Protein AF-A0A8H4BCK3-F1 (afdb_monomer_lite)

Organism: Mucor circinelloides f. lusitanicus (NCBI:txid29924)

pLDDT: mean 75.85, std 15.81, range [34.16, 94.69]

Sequence (315 aa):
MEFAVPSIFSWIPQDVDLSTLYSNEFGGIPLYAEKLVETYNMVCDLSNAYPGTEFLGALKLELSMYVNGQESETFMRDCQACVAQYKDSIDVFWQIVLAEPDRSKQISLIQDHVKSIKVSSDTVTTVNSEKTTEILIRTLRLFGLGQVLELLSDGKMTRIDESEGGIISLDQIQYVNDDGKYFIWMSILHYYVTHALPEDVCAIWMRSLVKDGSPSHAKPLFTIDWGNTLKRHPVDGPTLRGATNILLSMLRYFGNAAIGNVNKKPLLIGVLSTLFSFTSCTKCYDLIGTSLLIQQLHATSLAQDVEDIRLDLKK

Secondary structure (DSSP, 8-state):
-TTTHHHHTTTS-TT--GGGGG-GGGTTPPTTHHHHHHHHHHHHHHHHH-TT-HHHHHHHHHHHHHHH-TT-HHHHHHHHHHHHH-TT-HHHHHHHHHH---HHHHHHHHHHHHHHHHHT-SS--HHHHHHHHHHHHHHHHHH-HHHHHHHHTTTS-SS---STT----GGG-TTS-HHHHHHHHHHHHHHHHHSS--HHHHHHHHS---SSSPPPS--------HHHHHHHS---HHHHHHHHHHHHHHHHHHHHHHTT-GGGHHHHHHHHHHHHHHHHH-GGGTTHHHHHHHHHHTTSTTHHHHHHHHHHTT-

Structure (mmCIF, N/CA/C/O backbone):
data_AF-A0A8H4BCK3-F1
#
_entry.id   AF-A0A8H4BCK3-F1
#
loop_
_atom_site.group_PDB
_atom_site.id
_atom_site.type_symbol
_atom_site.label_atom_id
_atom_site.label_alt_id
_atom_site.label_comp_id
_atom_site.label_asym_id
_atom_site.label_entity_id
_atom_site.label_seq_id
_atom_site.pdbx_PDB_ins_code
_atom_site.Cartn_x
_atom_site.Cartn_y
_atom_site.Cartn_z
_atom_site.occupancy
_atom_site.B_iso_or_equiv
_atom_site.auth_seq_id
_atom_site.auth_comp_id
_atom_site.auth_asym_id
_atom_site.auth_atom_id
_atom_site.pdbx_PDB_model_num
ATOM 1 N N . MET A 1 1 ? -13.707 -20.338 14.114 1.00 46.78 1 MET A N 1
ATOM 2 C CA . MET A 1 1 ? -13.788 -18.900 13.776 1.00 46.78 1 MET A CA 1
ATOM 3 C C . MET A 1 1 ? -14.617 -18.643 12.512 1.00 46.78 1 MET A C 1
ATOM 5 O O . MET A 1 1 ? -15.319 -17.645 12.493 1.00 46.78 1 MET A O 1
ATOM 9 N N . GLU A 1 2 ? -14.644 -19.565 11.531 1.00 36.97 2 GLU A N 1
ATOM 10 C CA . GLU A 1 2 ? -15.529 -19.499 10.338 1.00 36.97 2 GLU A CA 1
ATOM 11 C C . GLU A 1 2 ? -17.031 -19.330 10.651 1.00 36.97 2 GLU A C 1
ATOM 13 O O . GLU A 1 2 ? -17.765 -18.792 9.833 1.00 36.97 2 GLU A O 1
ATOM 18 N N . PHE A 1 3 ? -17.484 -19.708 11.851 1.00 39.78 3 PHE A N 1
ATOM 19 C CA . PHE A 1 3 ? -18.881 -19.562 12.282 1.00 39.78 3 PHE A CA 1
ATOM 20 C C . PHE A 1 3 ? -19.200 -18.265 13.051 1.00 39.78 3 PHE A C 1
ATOM 22 O O . PHE A 1 3 ? -20.370 -18.010 13.314 1.00 39.78 3 PHE A O 1
ATOM 29 N N . ALA A 1 4 ? -18.203 -17.453 13.436 1.00 48.06 4 ALA A N 1
ATOM 30 C CA . ALA A 1 4 ? -18.427 -16.280 14.297 1.00 48.06 4 ALA A CA 1
ATOM 31 C C . ALA A 1 4 ? -18.642 -14.980 13.503 1.00 48.06 4 ALA A C 1
ATOM 33 O O . ALA A 1 4 ? -19.474 -14.163 13.867 1.00 48.06 4 ALA A O 1
ATOM 34 N N . VAL A 1 5 ? -17.937 -14.788 12.386 1.00 49.72 5 VAL A N 1
ATOM 35 C CA . VAL A 1 5 ? -18.050 -13.550 11.589 1.00 49.72 5 VAL A CA 1
ATOM 36 C C . VAL A 1 5 ? -19.435 -13.388 10.936 1.00 49.72 5 VAL A C 1
ATOM 38 O O . VAL A 1 5 ? -19.999 -12.299 11.035 1.00 49.72 5 VAL A O 1
ATOM 41 N N . PRO A 1 6 ? -20.054 -14.440 10.355 1.00 51.66 6 PRO A N 1
ATOM 42 C CA . PRO A 1 6 ? -21.408 -14.324 9.812 1.00 51.66 6 PRO A CA 1
ATOM 43 C C . PRO A 1 6 ? -22.476 -14.066 10.884 1.00 51.66 6 PRO A C 1
ATOM 45 O O . PRO A 1 6 ? -23.520 -13.504 10.569 1.00 51.66 6 PRO A O 1
ATOM 48 N N . SER A 1 7 ? -22.245 -14.469 12.142 1.00 59.53 7 SER A N 1
ATOM 49 C CA . SER A 1 7 ? -23.223 -14.266 13.217 1.00 59.53 7 SER A CA 1
ATOM 50 C C . SER A 1 7 ? -23.195 -12.843 13.779 1.00 59.53 7 SER A C 1
ATOM 52 O O . SER A 1 7 ? -24.266 -12.294 14.034 1.00 59.53 7 SER A O 1
ATOM 54 N N . ILE A 1 8 ? -22.008 -12.226 13.885 1.00 63.38 8 ILE A N 1
ATOM 55 C CA . ILE A 1 8 ? -21.799 -10.857 14.401 1.00 63.38 8 ILE A CA 1
ATOM 56 C C . ILE A 1 8 ? -22.615 -9.821 13.612 1.00 63.38 8 ILE A C 1
ATOM 58 O O . ILE A 1 8 ? -23.203 -8.923 14.207 1.00 63.38 8 ILE A O 1
ATOM 62 N N . PHE A 1 9 ? -22.717 -9.981 12.290 1.00 66.31 9 PHE A N 1
ATOM 63 C CA . PHE A 1 9 ? -23.435 -9.048 11.409 1.00 66.31 9 PHE A CA 1
ATOM 64 C C . PHE A 1 9 ? -24.708 -9.624 10.794 1.00 66.31 9 PHE A C 1
ATOM 66 O O . PHE A 1 9 ? -25.254 -9.053 9.858 1.00 66.31 9 PHE A O 1
ATOM 73 N N . SER A 1 10 ? -25.220 -10.737 11.325 1.00 66.94 10 SER A N 1
ATOM 74 C CA . SER A 1 10 ? -26.443 -11.377 10.813 1.00 66.94 10 SER A CA 1
ATOM 75 C C . SER A 1 10 ? -27.687 -10.475 10.854 1.00 66.94 10 SER A C 1
ATOM 77 O O . SER A 1 10 ? -28.676 -10.757 10.182 1.00 66.94 10 SER A O 1
ATOM 79 N N . TRP A 1 11 ? -27.637 -9.394 11.637 1.00 69.50 11 TRP A N 1
ATOM 80 C CA . TRP A 1 11 ? -28.689 -8.388 11.743 1.00 69.50 11 TRP A CA 1
ATOM 81 C C . TRP A 1 11 ? -28.614 -7.296 10.665 1.00 69.50 11 TRP A C 1
ATOM 83 O O . TRP A 1 11 ? -29.586 -6.559 10.516 1.00 69.50 11 TRP A O 1
ATOM 93 N N . ILE A 1 12 ? -27.505 -7.187 9.923 1.00 63.44 12 ILE A N 1
ATOM 94 C CA . ILE A 1 12 ? -27.353 -6.251 8.803 1.00 63.44 12 ILE A CA 1
ATOM 95 C C . ILE A 1 12 ? -27.879 -6.946 7.539 1.00 63.44 12 ILE A C 1
ATOM 97 O O . ILE A 1 12 ? -27.310 -7.962 7.126 1.00 63.44 12 ILE A O 1
ATOM 101 N N . PRO A 1 13 ? -28.967 -6.452 6.917 1.00 62.12 13 PRO A N 1
ATOM 102 C CA . PRO A 1 13 ? -29.451 -6.994 5.653 1.00 62.12 13 PRO A CA 1
ATOM 103 C C . PRO A 1 13 ? -28.365 -6.925 4.569 1.00 62.12 13 PRO A C 1
ATOM 105 O O . PRO A 1 13 ? -27.589 -5.975 4.519 1.00 62.12 13 PRO A O 1
ATOM 108 N N . GLN A 1 14 ? -28.304 -7.926 3.688 1.00 60.41 14 GLN A N 1
ATOM 109 C CA . GLN A 1 14 ? -27.244 -8.030 2.668 1.00 60.41 14 GLN A CA 1
ATOM 110 C C . GLN A 1 14 ? -27.255 -6.886 1.639 1.00 60.41 14 GLN A C 1
ATOM 112 O O . GLN A 1 14 ? -26.270 -6.679 0.936 1.00 60.41 14 GLN A O 1
ATOM 117 N N . ASP A 1 15 ? -28.372 -6.176 1.531 1.00 54.88 15 ASP A N 1
ATOM 118 C CA . ASP A 1 15 ? -28.623 -5.041 0.647 1.00 54.88 15 ASP A CA 1
ATOM 119 C C . ASP A 1 15 ? -28.329 -3.678 1.295 1.00 54.88 15 ASP A C 1
ATOM 121 O O . ASP A 1 15 ? -28.405 -2.650 0.621 1.00 54.88 15 ASP A O 1
ATOM 125 N N . VAL A 1 16 ? -27.965 -3.652 2.582 1.00 55.59 16 VAL A N 1
ATOM 126 C CA . VAL A 1 16 ? -27.583 -2.429 3.293 1.00 55.59 16 VAL A CA 1
ATOM 127 C C . VAL A 1 16 ? -26.099 -2.152 3.074 1.00 55.59 16 VAL A C 1
ATOM 129 O O . VAL A 1 16 ? -25.233 -2.921 3.489 1.00 55.59 16 VAL A O 1
ATOM 132 N N . ASP A 1 17 ? -25.797 -1.014 2.451 1.00 54.72 17 ASP A N 1
ATOM 133 C CA . ASP A 1 17 ? -24.441 -0.472 2.450 1.00 54.72 17 ASP A CA 1
ATOM 134 C C . ASP A 1 17 ? -24.094 -0.033 3.881 1.00 54.72 17 ASP A C 1
ATOM 136 O O . ASP A 1 17 ? -24.815 0.765 4.477 1.00 54.72 17 ASP A O 1
ATOM 140 N N . LEU A 1 18 ? -23.002 -0.546 4.451 1.00 54.78 18 LEU A N 1
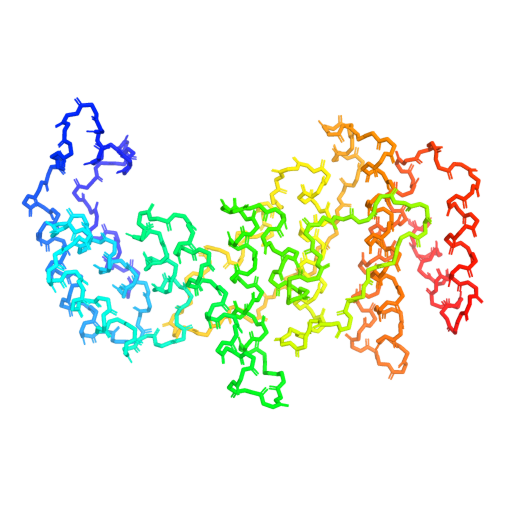ATOM 141 C CA . LEU A 1 18 ? -22.537 -0.187 5.796 1.00 54.78 18 LEU A CA 1
ATOM 142 C C . LEU A 1 18 ? -22.322 1.325 5.951 1.00 54.78 18 LEU A C 1
ATOM 144 O O . LEU A 1 18 ? -22.482 1.849 7.050 1.00 54.78 18 LEU A O 1
ATOM 148 N N . SER A 1 19 ? -22.051 2.043 4.854 1.00 49.16 19 SER A N 1
ATOM 149 C CA . SER A 1 19 ? -21.989 3.508 4.850 1.00 49.16 19 SER A CA 1
ATOM 150 C C . SER A 1 19 ? -23.324 4.163 5.247 1.00 49.16 19 SER A C 1
ATOM 152 O O . SER A 1 19 ? -23.336 5.251 5.817 1.00 49.16 19 SER A O 1
ATOM 154 N N . THR A 1 20 ? -24.456 3.481 5.037 1.00 50.22 20 THR A N 1
ATOM 155 C CA . THR A 1 20 ? -25.805 3.964 5.382 1.00 50.22 20 THR A CA 1
ATOM 156 C C . THR A 1 20 ? -26.158 3.800 6.855 1.00 50.22 20 THR A C 1
ATOM 158 O O . THR A 1 20 ? -27.063 4.488 7.325 1.00 50.22 20 THR A O 1
ATOM 161 N N . LEU A 1 21 ? -25.393 3.006 7.624 1.00 54.91 21 LEU A N 1
ATOM 162 C CA . LEU A 1 21 ? -25.414 3.103 9.090 1.00 54.91 21 LEU A CA 1
ATOM 163 C C . LEU A 1 21 ? -25.060 4.527 9.550 1.00 54.91 21 LEU A C 1
ATOM 165 O O . LEU A 1 21 ? -25.385 4.892 10.674 1.00 54.91 21 LEU A O 1
ATOM 169 N N . TYR A 1 22 ? -24.454 5.329 8.668 1.00 53.31 22 TYR A N 1
ATOM 170 C CA . TYR A 1 22 ? -24.078 6.719 8.860 1.00 53.31 22 TYR A CA 1
ATOM 171 C C . TYR A 1 22 ? -24.551 7.591 7.686 1.00 53.31 22 TYR A C 1
ATOM 173 O O . TYR A 1 22 ? -23.770 8.141 6.912 1.00 53.31 22 TYR A O 1
ATOM 181 N N . SER A 1 23 ? -25.862 7.784 7.545 1.00 42.38 23 SER A N 1
ATOM 182 C CA . SER A 1 23 ? -26.310 8.905 6.721 1.00 42.38 23 SER A CA 1
ATOM 183 C C . SER A 1 23 ? -26.004 10.223 7.449 1.00 42.38 23 SER A C 1
ATOM 185 O O . SER A 1 23 ? -26.659 10.597 8.426 1.00 42.38 23 SER A O 1
ATOM 187 N N . ASN A 1 24 ? -25.014 10.959 6.934 1.00 43.53 24 ASN A N 1
ATOM 188 C CA . ASN A 1 24 ? -24.774 12.364 7.284 1.00 43.53 24 ASN A CA 1
ATOM 189 C C . ASN A 1 24 ? -26.007 13.251 7.015 1.00 43.53 24 ASN A C 1
ATOM 191 O O . ASN A 1 24 ? -26.082 14.359 7.542 1.00 43.53 24 ASN A O 1
ATOM 195 N N . GLU A 1 25 ? -26.993 12.774 6.244 1.00 41.41 25 GLU A N 1
ATOM 196 C CA . GLU A 1 25 ? -28.259 13.479 6.009 1.00 41.41 25 GLU A CA 1
ATOM 197 C C . GLU A 1 25 ? -29.171 13.494 7.254 1.00 41.41 25 GLU A C 1
ATOM 199 O O . GLU A 1 25 ? -30.072 14.327 7.324 1.00 41.41 25 GLU A O 1
ATOM 204 N N . PHE A 1 26 ? -28.911 12.653 8.270 1.00 41.94 26 PHE A N 1
ATOM 205 C CA . PHE A 1 26 ? -29.683 12.587 9.527 1.00 41.94 26 PHE A CA 1
ATOM 206 C C . PHE A 1 26 ? -28.902 13.022 10.781 1.00 41.94 26 PHE A C 1
ATOM 208 O O . PHE A 1 26 ? -29.262 12.654 11.899 1.00 41.94 26 PHE A O 1
ATOM 215 N N . GLY A 1 27 ? -27.830 13.806 10.634 1.00 48.72 27 GLY A N 1
ATOM 216 C CA . GLY A 1 27 ? -27.112 14.363 11.790 1.00 48.72 27 GLY A CA 1
ATOM 217 C C . GLY A 1 27 ? -26.332 13.337 12.622 1.00 48.72 27 GLY A C 1
ATOM 218 O O . GLY A 1 27 ? -26.059 13.594 13.792 1.00 48.72 27 GLY A O 1
ATOM 219 N N . GLY A 1 28 ? -25.964 12.191 12.034 1.00 53.44 28 GLY A N 1
ATOM 220 C CA . GLY A 1 28 ? -25.030 11.235 12.640 1.00 53.44 28 GLY A CA 1
ATOM 221 C C . GLY A 1 28 ? -25.627 10.263 13.662 1.00 53.44 28 GLY A C 1
ATOM 222 O O . GLY A 1 28 ? -24.873 9.698 14.447 1.00 53.44 28 GLY A O 1
ATOM 223 N N . ILE A 1 29 ? -26.950 10.055 13.683 1.00 55.16 29 ILE A N 1
ATOM 224 C CA . ILE A 1 29 ? -27.563 9.015 14.527 1.00 55.16 29 ILE A CA 1
ATOM 225 C C . ILE A 1 29 ? -27.460 7.665 13.800 1.00 55.16 29 ILE A C 1
ATOM 227 O O . ILE A 1 29 ? -28.039 7.530 12.718 1.00 55.16 29 ILE A O 1
ATOM 231 N N . PRO A 1 30 ? -26.769 6.662 14.369 1.00 59.00 30 PRO A N 1
ATOM 232 C CA . PRO A 1 30 ? -26.586 5.393 13.692 1.00 59.00 30 PRO A CA 1
ATOM 233 C C . PRO A 1 30 ? -27.896 4.603 13.596 1.00 59.00 30 PRO A C 1
ATOM 235 O O . PRO A 1 30 ? -28.626 4.443 14.582 1.00 59.00 30 PRO A O 1
ATOM 238 N N . LEU A 1 31 ? -28.189 4.068 12.407 1.00 59.81 31 LEU A N 1
ATOM 239 C CA . LEU A 1 31 ? -29.271 3.095 12.238 1.00 59.81 31 LEU A CA 1
ATOM 240 C C . LEU A 1 31 ? -28.955 1.856 13.099 1.00 59.81 31 LEU A C 1
ATOM 242 O O . LEU A 1 31 ? -27.833 1.358 13.083 1.00 59.81 31 LEU A O 1
ATOM 246 N N . TYR A 1 32 ? -29.941 1.352 13.849 1.00 71.12 32 TYR A N 1
ATOM 247 C CA . TYR A 1 32 ? -29.804 0.183 14.738 1.00 71.12 32 TYR A CA 1
ATOM 248 C C . TYR A 1 32 ? -28.818 0.346 15.918 1.00 71.12 32 TYR A C 1
ATOM 250 O O . TYR A 1 32 ? -28.120 -0.601 16.280 1.00 71.12 32 TYR A O 1
ATOM 258 N N . ALA A 1 33 ? -28.797 1.515 16.570 1.00 72.88 33 ALA A N 1
ATOM 259 C CA . ALA A 1 33 ? -27.913 1.822 17.707 1.00 72.88 33 ALA A CA 1
ATOM 260 C C . ALA A 1 33 ? -27.835 0.721 18.791 1.00 72.88 33 ALA A C 1
ATOM 262 O O . ALA A 1 33 ? -26.741 0.343 19.205 1.00 72.88 33 ALA A O 1
ATOM 263 N N . GLU A 1 34 ? -28.968 0.148 19.216 1.00 78.75 34 GLU A N 1
ATOM 264 C CA . GLU A 1 34 ? -28.984 -0.934 20.217 1.00 78.75 34 GLU A CA 1
ATOM 265 C C . GLU A 1 34 ? -28.246 -2.191 19.729 1.00 78.75 34 GLU A C 1
ATOM 267 O O . GLU A 1 34 ? -27.477 -2.794 20.476 1.00 78.75 34 GLU A O 1
ATOM 272 N N . LYS A 1 35 ? -28.409 -2.553 18.451 1.00 78.44 35 LYS A N 1
ATOM 273 C CA . LYS A 1 35 ? -27.717 -3.703 17.852 1.00 78.44 35 LYS A CA 1
ATOM 274 C C . LYS A 1 35 ? -26.229 -3.447 17.669 1.00 78.44 35 LYS A C 1
ATOM 276 O O . LYS A 1 35 ? -25.440 -4.369 17.862 1.00 78.44 35 LYS A O 1
ATOM 281 N N . LEU A 1 36 ? -25.830 -2.216 17.359 1.00 79.94 36 LEU A N 1
ATOM 282 C CA . LEU A 1 36 ? -24.419 -1.829 17.314 1.00 79.94 36 LEU A CA 1
ATOM 283 C C . LEU A 1 36 ? -23.763 -1.942 18.693 1.00 79.94 36 LEU A C 1
ATOM 285 O O . LEU A 1 36 ? -22.669 -2.490 18.791 1.00 79.94 36 LEU A O 1
ATOM 289 N N . VAL A 1 37 ? -24.450 -1.519 19.760 1.00 85.38 37 VAL A N 1
ATOM 290 C CA . VAL A 1 37 ? -23.975 -1.681 21.146 1.00 85.38 37 VAL A CA 1
ATOM 291 C C . VAL A 1 37 ? -23.863 -3.160 21.529 1.00 85.38 37 VAL A C 1
ATOM 293 O O . VAL A 1 37 ? -22.840 -3.575 22.073 1.00 85.38 37 VAL A O 1
ATOM 296 N N . GLU A 1 38 ? -24.877 -3.978 21.226 1.00 84.88 38 GLU A N 1
ATOM 297 C CA . GLU A 1 38 ? -24.831 -5.433 21.453 1.00 84.88 38 GLU A CA 1
ATOM 298 C C . GLU A 1 38 ? -23.646 -6.079 20.719 1.00 84.88 38 GLU A C 1
ATOM 300 O O . GLU A 1 38 ? -22.890 -6.856 21.306 1.00 84.88 38 GLU A O 1
ATOM 305 N N . THR A 1 39 ? -23.451 -5.713 19.450 1.00 85.31 39 THR A N 1
ATOM 306 C CA . THR A 1 39 ? -22.366 -6.223 18.601 1.00 85.31 39 THR A CA 1
ATOM 307 C C . THR A 1 39 ? -21.003 -5.791 19.132 1.00 85.31 39 THR A C 1
ATOM 309 O O . THR A 1 39 ? -20.092 -6.610 19.226 1.00 85.31 39 THR A O 1
ATOM 312 N N . TYR A 1 40 ? -20.865 -4.530 19.541 1.00 89.06 40 TYR A N 1
ATOM 313 C CA . TYR A 1 40 ? -19.650 -4.006 20.157 1.00 89.06 40 TYR A CA 1
ATOM 314 C C . TYR A 1 40 ? -19.279 -4.778 21.430 1.00 89.06 40 TYR A C 1
ATOM 316 O O . TYR A 1 40 ? -18.137 -5.219 21.567 1.00 89.06 40 TYR A O 1
ATOM 324 N N . ASN A 1 41 ? -20.241 -5.016 22.326 1.00 90.19 41 ASN A N 1
ATOM 325 C CA . ASN A 1 41 ? -20.004 -5.780 23.554 1.00 90.19 41 ASN A CA 1
ATOM 326 C C . ASN A 1 41 ? -19.596 -7.229 23.246 1.00 90.19 41 ASN A C 1
ATOM 328 O O . ASN A 1 41 ? -18.627 -7.733 23.812 1.00 90.19 41 ASN A O 1
ATOM 332 N N . MET A 1 42 ? -20.265 -7.871 22.283 1.00 88.31 42 MET A N 1
ATOM 333 C CA . MET A 1 42 ? -19.905 -9.214 21.823 1.00 88.31 42 MET A CA 1
ATOM 334 C C . MET A 1 42 ? -18.481 -9.264 21.252 1.00 88.31 42 MET A C 1
ATOM 336 O O . MET A 1 42 ? -17.723 -10.186 21.553 1.00 88.31 42 MET A O 1
ATOM 340 N N . VAL A 1 43 ? -18.086 -8.276 20.444 1.00 88.12 43 VAL A N 1
ATOM 341 C CA . VAL A 1 43 ? -16.727 -8.188 19.892 1.00 88.12 43 VAL A CA 1
ATOM 342 C C . VAL A 1 43 ? -15.694 -7.922 20.991 1.00 88.12 43 VAL A C 1
ATOM 344 O O . VAL A 1 43 ? -14.609 -8.500 20.934 1.00 88.12 43 VAL A O 1
ATOM 347 N N . CYS A 1 44 ? -16.018 -7.135 22.022 1.00 90.19 44 CYS A N 1
ATOM 348 C CA . CYS A 1 44 ? -15.152 -6.971 23.195 1.00 90.19 44 CYS A CA 1
ATOM 349 C C . CYS A 1 44 ? -14.884 -8.308 23.893 1.00 90.19 44 CYS A C 1
ATOM 351 O O . CYS A 1 44 ? -13.724 -8.648 24.142 1.00 90.19 44 CYS A O 1
ATOM 353 N N . ASP A 1 45 ? -15.934 -9.086 24.155 1.00 88.62 45 ASP A N 1
ATOM 354 C CA . ASP A 1 45 ? -15.816 -10.400 24.791 1.00 88.62 45 ASP A CA 1
ATOM 355 C C . ASP A 1 45 ? -14.997 -11.368 23.929 1.00 88.62 45 ASP A C 1
ATOM 357 O O . ASP A 1 45 ? -14.100 -12.053 24.427 1.00 88.62 45 ASP A O 1
ATOM 361 N N . LEU A 1 46 ? -15.241 -11.379 22.616 1.00 86.25 46 LEU A N 1
ATOM 362 C CA . LEU A 1 46 ? -14.497 -12.211 21.673 1.00 86.25 46 LEU A CA 1
ATOM 363 C C . LEU A 1 46 ? -13.026 -11.791 21.560 1.00 86.25 46 LEU A C 1
ATOM 365 O O . LEU A 1 46 ? -12.159 -12.660 21.531 1.00 86.25 46 LEU A O 1
ATOM 369 N N . SER A 1 47 ? -12.721 -10.491 21.522 1.00 86.69 47 SER A N 1
ATOM 370 C CA . SER A 1 47 ? -11.340 -9.988 21.478 1.00 86.69 47 SER A CA 1
ATOM 371 C C . SER A 1 47 ? -10.560 -10.372 22.739 1.00 86.69 47 SER A C 1
ATOM 373 O O . SER A 1 47 ? -9.368 -10.666 22.663 1.00 86.69 47 SER A O 1
ATOM 375 N N . ASN A 1 48 ? -11.227 -10.407 23.896 1.00 86.62 48 ASN A N 1
ATOM 376 C CA . ASN A 1 48 ? -10.626 -10.863 25.150 1.00 86.62 48 ASN A CA 1
ATOM 377 C C . ASN A 1 48 ? -10.435 -12.388 25.172 1.00 86.62 48 ASN A C 1
ATOM 379 O O . ASN A 1 48 ? -9.412 -12.878 25.648 1.00 86.62 48 ASN A O 1
ATOM 383 N N . ALA A 1 49 ? -11.406 -13.145 24.652 1.00 85.06 49 ALA A N 1
ATOM 384 C CA . ALA A 1 49 ? -11.354 -14.605 24.604 1.00 85.06 49 ALA A CA 1
ATOM 385 C C . ALA A 1 49 ? -10.360 -15.143 23.558 1.00 85.06 49 ALA A C 1
ATOM 387 O O . ALA A 1 49 ? -9.795 -16.223 23.740 1.00 85.06 49 ALA A O 1
ATOM 388 N N . TYR A 1 50 ? -10.133 -14.398 22.472 1.00 82.31 50 TYR A N 1
AT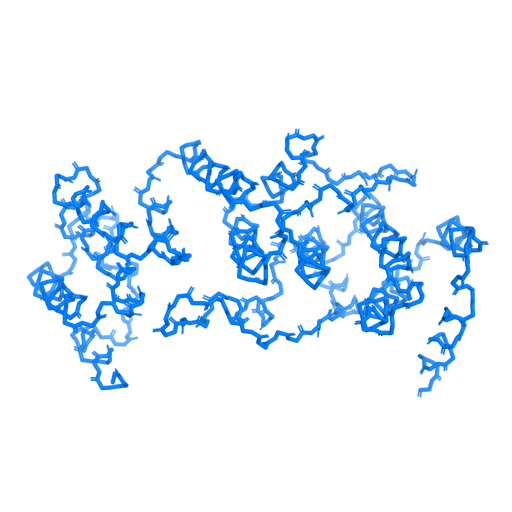OM 389 C CA . TYR A 1 50 ? -9.283 -14.795 21.348 1.00 82.31 50 TYR A CA 1
ATOM 390 C C . TYR A 1 50 ? -8.219 -13.735 21.032 1.00 82.31 50 TYR A C 1
ATOM 392 O O . TYR A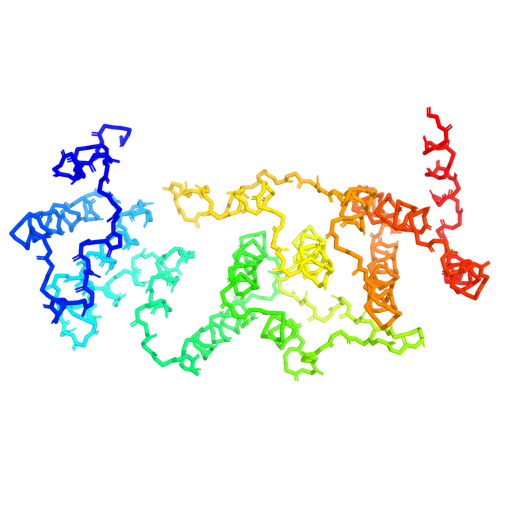 1 50 ? -8.209 -13.185 19.926 1.00 82.31 50 TYR A O 1
ATOM 400 N N . PRO A 1 51 ? -7.276 -13.484 21.958 1.00 77.94 51 PRO A N 1
ATOM 401 C CA . PRO A 1 51 ? -6.390 -12.327 21.902 1.00 77.94 51 PRO A CA 1
ATOM 402 C C . PRO A 1 51 ? -5.378 -12.328 20.751 1.00 77.94 51 PRO A C 1
ATOM 404 O O . PRO A 1 51 ? -4.747 -11.306 20.522 1.00 77.94 51 PRO A O 1
ATOM 407 N N . GLY A 1 52 ? -5.217 -13.443 20.032 1.00 75.56 52 GLY A N 1
ATOM 408 C CA . GLY A 1 52 ? -4.394 -13.517 18.820 1.00 75.56 52 GLY A CA 1
ATOM 409 C C . GLY A 1 52 ? -5.119 -13.097 17.537 1.00 75.56 52 GLY A C 1
ATOM 410 O O . GLY A 1 52 ? -4.515 -13.123 16.475 1.00 75.56 52 GLY A O 1
ATOM 411 N N . THR A 1 53 ? -6.407 -12.745 17.604 1.00 78.50 53 THR A N 1
ATOM 412 C CA . THR A 1 53 ? -7.226 -12.488 16.410 1.00 78.50 53 THR A CA 1
ATOM 413 C C . THR A 1 53 ? -7.294 -10.999 16.100 1.00 78.50 53 THR A C 1
ATOM 415 O O . THR A 1 53 ? -8.175 -10.293 16.587 1.00 78.50 53 THR A O 1
ATOM 418 N N . GLU A 1 54 ? -6.408 -10.519 15.236 1.00 77.50 54 GLU A N 1
ATOM 419 C CA . GLU A 1 54 ? -6.309 -9.087 14.920 1.00 77.50 54 GLU A CA 1
ATOM 420 C C . GLU A 1 54 ? -7.587 -8.471 14.365 1.00 77.50 54 GLU A C 1
ATOM 422 O O . GLU A 1 54 ? -7.933 -7.344 14.714 1.00 77.50 54 GLU A O 1
ATOM 427 N N . PHE A 1 55 ? -8.322 -9.235 13.552 1.00 81.62 55 PHE A N 1
ATOM 428 C CA . PHE A 1 55 ? -9.618 -8.816 13.028 1.00 81.62 55 PHE A CA 1
ATOM 429 C C . PHE A 1 55 ? -10.559 -8.350 14.144 1.00 81.62 55 PHE A C 1
ATOM 431 O O . PHE A 1 55 ? -11.252 -7.353 13.978 1.00 81.62 55 PHE A O 1
ATOM 438 N N . LEU A 1 56 ? -10.565 -9.037 15.293 1.00 83.44 56 LEU A N 1
ATOM 439 C CA . LEU A 1 56 ? -11.410 -8.657 16.424 1.00 83.44 56 LEU A CA 1
ATOM 440 C C . LEU A 1 56 ? -10.924 -7.364 17.079 1.00 83.44 56 LEU A C 1
ATOM 442 O O . LEU A 1 56 ? -11.755 -6.569 17.500 1.00 83.44 56 LEU A O 1
ATOM 446 N N . GLY A 1 57 ? -9.611 -7.125 17.125 1.00 87.19 57 GLY A N 1
ATOM 447 C CA . GLY A 1 57 ? -9.044 -5.857 17.584 1.00 87.19 57 GLY A CA 1
ATOM 448 C C . GLY A 1 57 ? -9.419 -4.690 16.670 1.00 87.19 57 GLY A C 1
ATOM 449 O O . GLY A 1 57 ? -9.926 -3.674 17.143 1.00 87.19 57 GLY A O 1
ATOM 450 N N . ALA A 1 58 ? -9.237 -4.849 15.358 1.00 86.56 58 ALA A N 1
ATOM 451 C CA . ALA A 1 58 ? -9.596 -3.831 14.372 1.00 86.56 58 ALA A CA 1
ATOM 452 C C . ALA A 1 58 ? -11.108 -3.551 14.378 1.00 86.56 58 ALA A C 1
ATOM 454 O O . ALA A 1 58 ? -11.525 -2.397 14.467 1.00 86.56 58 ALA A O 1
ATOM 455 N N . LEU A 1 59 ? -11.926 -4.609 14.384 1.00 85.62 59 LEU A N 1
ATOM 456 C CA . LEU A 1 59 ? -13.378 -4.491 14.448 1.00 85.62 59 LEU A CA 1
ATOM 457 C C . LEU A 1 59 ? -13.848 -3.857 15.764 1.00 85.62 59 LEU A C 1
ATOM 459 O O . LEU A 1 59 ? -14.790 -3.068 15.764 1.00 85.62 59 LEU A O 1
ATOM 463 N N . LYS A 1 60 ? -13.195 -4.173 16.889 1.00 90.06 60 LYS A N 1
ATOM 464 C CA . LYS A 1 60 ? -13.491 -3.546 18.180 1.00 90.06 60 LYS A CA 1
ATOM 465 C C . LYS A 1 60 ? -13.303 -2.034 18.105 1.00 90.06 60 LYS A C 1
ATOM 467 O O . LYS A 1 60 ? -14.173 -1.313 18.581 1.00 90.06 60 LYS A O 1
ATOM 472 N N . LEU A 1 61 ? -12.193 -1.558 17.537 1.00 90.56 61 LEU A N 1
ATOM 473 C CA . LEU A 1 61 ? -11.935 -0.121 17.409 1.00 90.56 61 LEU A CA 1
ATOM 474 C C . LEU A 1 61 ? -12.958 0.559 16.507 1.00 90.56 61 LEU A C 1
ATOM 476 O O . LEU A 1 61 ? -13.509 1.586 16.889 1.00 90.56 61 LEU A O 1
ATOM 480 N N . GLU A 1 62 ? -13.253 -0.046 15.361 1.00 86.00 62 GLU A N 1
ATOM 481 C CA . GLU A 1 62 ? -14.244 0.464 14.419 1.00 86.00 62 GLU A CA 1
ATOM 482 C C . GLU A 1 62 ? -15.629 0.590 15.081 1.00 86.00 62 GLU A C 1
ATOM 484 O O . GLU A 1 62 ? -16.224 1.666 15.101 1.00 86.00 62 GLU A O 1
ATOM 489 N N . LEU A 1 63 ? -16.105 -0.470 15.743 1.00 86.62 63 LEU A N 1
ATOM 490 C CA . LEU A 1 63 ? -17.372 -0.439 16.478 1.00 86.62 63 LEU A CA 1
ATOM 491 C C . LEU A 1 63 ? -17.342 0.518 17.675 1.00 86.62 63 LEU A C 1
ATOM 493 O O . LEU A 1 63 ? -18.336 1.192 17.928 1.00 86.62 63 LEU A O 1
ATOM 497 N N . SER A 1 64 ? -16.228 0.605 18.407 1.00 89.31 64 SER A N 1
ATOM 498 C CA . SER A 1 64 ? -16.092 1.522 19.545 1.00 89.31 64 SER A CA 1
ATOM 499 C C . SER A 1 64 ? -16.166 2.979 19.095 1.00 89.31 64 SER A C 1
ATOM 501 O O . SER A 1 64 ? -16.845 3.781 19.737 1.00 89.31 64 SER A O 1
ATOM 503 N N . MET A 1 65 ? -15.543 3.309 17.960 1.00 86.00 65 MET A N 1
ATOM 504 C CA . MET A 1 65 ? -15.649 4.624 17.334 1.00 86.00 65 MET A CA 1
ATOM 505 C C . MET A 1 65 ? -17.105 4.941 16.979 1.00 86.00 65 MET A C 1
ATOM 507 O O . MET A 1 65 ? -17.573 6.036 17.283 1.00 86.00 65 MET A O 1
ATOM 511 N N . TYR A 1 66 ? -17.837 3.989 16.392 1.00 78.81 66 TYR A N 1
ATOM 512 C CA . TYR A 1 66 ? -19.238 4.192 16.011 1.00 78.81 66 TYR A CA 1
ATOM 513 C C . TYR A 1 66 ? -20.200 4.276 17.200 1.00 78.81 66 TYR A C 1
ATOM 515 O O . TYR A 1 66 ? -21.141 5.065 17.172 1.00 78.81 66 TYR A O 1
ATOM 523 N N . VAL A 1 67 ? -19.990 3.468 18.239 1.00 84.50 67 VAL A N 1
ATOM 524 C CA . VAL A 1 67 ? -20.881 3.404 19.405 1.00 84.50 67 VAL A CA 1
ATOM 525 C C . VAL A 1 67 ? -20.620 4.549 20.378 1.00 84.50 67 VAL A C 1
ATOM 527 O O . VAL A 1 67 ? -21.563 5.155 20.884 1.00 84.50 67 VAL A O 1
ATOM 530 N N . ASN A 1 68 ? -19.350 4.833 20.665 1.00 85.75 68 ASN A N 1
ATOM 531 C CA . ASN A 1 68 ? -18.966 5.769 21.719 1.00 85.75 68 ASN A CA 1
ATOM 532 C C . ASN A 1 68 ? -18.551 7.141 21.171 1.00 85.75 68 ASN A C 1
ATOM 534 O O . ASN A 1 68 ? -18.576 8.123 21.910 1.00 85.75 68 ASN A O 1
ATOM 538 N N . GLY A 1 69 ? -18.180 7.226 19.892 1.00 81.06 69 GLY A N 1
ATOM 539 C CA . GLY A 1 69 ? -17.611 8.422 19.281 1.00 81.06 69 GLY A CA 1
ATOM 540 C C . GLY A 1 69 ? -16.092 8.513 19.456 1.00 81.06 69 GLY A C 1
ATOM 541 O O . GLY A 1 69 ? -15.524 8.073 20.461 1.00 81.06 69 GLY A O 1
ATOM 542 N N . GLN A 1 70 ? -15.440 9.142 18.477 1.00 82.31 70 GLN A N 1
ATOM 543 C CA . GLN A 1 70 ? -13.978 9.267 18.370 1.00 82.31 70 GLN A CA 1
ATOM 544 C C . GLN A 1 70 ? -13.314 10.033 19.534 1.00 82.31 70 GLN A C 1
ATOM 546 O O . GLN A 1 70 ? -12.158 9.788 19.857 1.00 82.31 70 GLN A O 1
ATOM 551 N N . GLU A 1 71 ? -14.027 10.959 20.181 1.00 84.25 71 GLU A N 1
ATOM 552 C CA . GLU A 1 71 ? -13.489 11.773 21.287 1.00 84.25 71 GLU A CA 1
ATOM 553 C C . GLU A 1 71 ? -13.791 11.169 22.667 1.00 84.25 71 GLU A C 1
ATOM 555 O O . GLU A 1 71 ? -13.438 11.743 23.698 1.00 84.25 71 GLU A O 1
ATOM 560 N N . SER A 1 72 ? -14.469 10.019 22.714 1.00 89.25 72 SER A N 1
ATOM 561 C CA . SER A 1 72 ? -14.875 9.414 23.979 1.00 89.25 72 SER A CA 1
ATOM 562 C C . SER A 1 72 ? -13.698 8.801 24.735 1.00 89.25 72 SER A C 1
ATOM 564 O O . SER A 1 72 ? -12.810 8.166 24.163 1.00 89.25 72 SER A O 1
ATOM 566 N N . GLU A 1 73 ? -13.731 8.904 26.067 1.00 92.94 73 GLU A N 1
ATOM 567 C CA . GLU A 1 73 ? -12.754 8.229 26.931 1.00 92.94 73 GLU A CA 1
ATOM 568 C C . GLU A 1 73 ? -12.750 6.707 26.724 1.00 92.94 73 GLU A C 1
ATOM 570 O O . GLU A 1 73 ? -11.709 6.062 26.861 1.00 92.94 73 GLU A O 1
ATOM 575 N N . THR A 1 74 ? -13.908 6.129 26.387 1.00 91.69 74 THR A N 1
ATOM 576 C CA . THR A 1 74 ? -14.051 4.701 26.084 1.00 91.69 74 THR A CA 1
ATOM 577 C C . THR A 1 74 ? -13.259 4.328 24.838 1.00 91.69 74 THR A C 1
ATOM 579 O O . THR A 1 74 ? -12.412 3.440 24.916 1.00 91.69 74 THR A O 1
ATOM 582 N N . PHE A 1 75 ? -13.455 5.047 23.727 1.00 91.50 75 PHE A N 1
ATOM 583 C CA . PHE A 1 75 ? -12.713 4.797 22.493 1.00 91.50 75 PHE A CA 1
ATOM 584 C C . PHE A 1 75 ? -11.204 4.969 22.698 1.00 91.50 75 PHE A C 1
ATOM 586 O O . PHE A 1 75 ? -10.419 4.107 22.309 1.00 91.50 75 PHE A O 1
ATOM 593 N N . MET A 1 76 ? -10.781 6.022 23.403 1.00 91.88 76 MET A N 1
ATOM 594 C CA . MET A 1 76 ? -9.361 6.251 23.695 1.00 91.88 76 MET A CA 1
ATOM 595 C C . MET A 1 76 ? -8.741 5.117 24.525 1.00 91.88 76 MET A C 1
ATOM 597 O O . MET A 1 76 ? -7.607 4.703 24.267 1.00 91.88 76 MET A O 1
ATOM 601 N N . ARG A 1 77 ? -9.484 4.574 25.497 1.00 94.06 77 ARG A N 1
ATOM 602 C CA . ARG A 1 77 ? -9.057 3.407 26.281 1.00 94.06 77 ARG A CA 1
ATOM 603 C C . ARG A 1 77 ? -8.968 2.153 25.417 1.00 94.06 77 ARG A C 1
ATOM 605 O O . ARG A 1 77 ? -8.023 1.381 25.571 1.00 94.06 77 ARG A O 1
ATOM 612 N N . ASP A 1 78 ? -9.916 1.958 24.506 1.00 93.19 78 ASP A N 1
ATOM 613 C CA . ASP A 1 78 ? -9.895 0.830 23.578 1.00 93.19 78 ASP A CA 1
ATOM 614 C C . ASP A 1 78 ? -8.723 0.909 22.608 1.00 93.19 78 ASP A C 1
ATOM 616 O O . ASP A 1 78 ? -8.063 -0.107 22.402 1.00 93.19 78 ASP A O 1
ATOM 620 N N . CYS A 1 79 ? -8.409 2.096 22.085 1.00 91.44 79 CYS A N 1
ATOM 621 C CA . CYS A 1 79 ? -7.211 2.344 21.286 1.00 91.44 79 CYS A CA 1
ATOM 622 C C . CYS A 1 79 ? -5.950 1.928 22.047 1.00 91.44 79 CYS A C 1
ATOM 624 O O . CYS A 1 79 ? -5.159 1.135 21.543 1.00 91.44 79 CYS A O 1
ATOM 626 N N . GLN A 1 80 ? -5.782 2.392 23.289 1.00 91.69 80 GLN A N 1
ATOM 627 C CA . GLN A 1 80 ? -4.623 2.032 24.115 1.00 91.69 80 GLN A CA 1
ATOM 628 C C . GLN A 1 80 ? -4.539 0.523 24.378 1.00 91.69 80 GLN A C 1
ATOM 630 O O . GLN A 1 80 ? -3.464 -0.065 24.254 1.00 91.69 80 GLN A O 1
ATOM 635 N N . ALA A 1 81 ? -5.667 -0.112 24.705 1.00 91.06 81 ALA A N 1
ATOM 636 C CA . ALA A 1 81 ? -5.727 -1.549 24.941 1.00 91.06 81 ALA A CA 1
ATOM 637 C C . ALA A 1 81 ? -5.393 -2.349 23.672 1.00 91.06 81 ALA A C 1
ATOM 639 O O . ALA A 1 81 ? -4.590 -3.279 23.730 1.00 91.06 81 ALA A O 1
ATOM 640 N N . CYS A 1 82 ? -5.950 -1.962 22.520 1.00 90.19 82 CYS A N 1
ATOM 641 C CA . CYS A 1 82 ? -5.702 -2.644 21.252 1.00 90.19 82 CYS A CA 1
ATOM 642 C C . CYS A 1 82 ? -4.260 -2.457 20.781 1.00 90.19 82 CYS A C 1
ATOM 644 O O . CYS A 1 82 ? -3.658 -3.424 20.337 1.00 90.19 82 CYS A O 1
ATOM 646 N N . VAL A 1 83 ? -3.662 -1.272 20.938 1.00 88.31 83 VAL A N 1
ATOM 647 C CA . VAL A 1 83 ? -2.238 -1.056 20.619 1.00 88.31 83 VAL A CA 1
ATOM 648 C C . VAL A 1 83 ? -1.330 -1.902 21.513 1.00 88.31 83 VAL A C 1
ATOM 650 O O . VAL A 1 83 ? -0.339 -2.453 21.039 1.00 88.31 83 VAL A O 1
ATOM 653 N N . ALA A 1 84 ? -1.652 -2.026 22.803 1.00 87.19 84 ALA A N 1
ATOM 654 C CA . ALA A 1 84 ? -0.868 -2.842 23.727 1.00 87.19 84 ALA A CA 1
ATOM 655 C C . ALA A 1 84 ? -0.977 -4.344 23.413 1.00 87.19 84 ALA A C 1
ATOM 657 O O . ALA A 1 84 ? 0.013 -5.068 23.513 1.00 87.19 84 ALA A O 1
ATOM 658 N N . GLN A 1 85 ? -2.170 -4.800 23.033 1.00 85.88 85 GLN A N 1
ATOM 659 C CA . GLN A 1 85 ? -2.458 -6.202 22.743 1.00 85.88 85 GLN A CA 1
ATOM 660 C C . GLN A 1 85 ? -1.987 -6.629 21.343 1.00 85.88 85 GLN A C 1
ATOM 662 O O . GLN A 1 85 ? -1.413 -7.704 21.192 1.00 85.88 85 GLN A O 1
ATOM 667 N N . TYR A 1 86 ? -2.187 -5.777 20.339 1.00 84.19 86 TYR A N 1
ATOM 668 C CA . TYR A 1 86 ? -1.947 -6.034 18.918 1.00 84.19 86 TYR A CA 1
ATOM 669 C C . TYR A 1 86 ? -0.875 -5.087 18.366 1.00 84.19 86 TYR A C 1
ATOM 671 O O . TYR A 1 86 ? -1.075 -4.401 17.365 1.00 84.19 86 TYR A O 1
ATOM 679 N N . LYS A 1 87 ? 0.279 -5.029 19.041 1.00 77.75 87 LYS A N 1
ATOM 680 C CA . LYS A 1 87 ? 1.369 -4.077 18.749 1.00 77.75 87 LYS A CA 1
ATOM 681 C C . LYS A 1 87 ? 1.829 -4.085 17.286 1.00 77.75 87 LYS A C 1
ATOM 683 O O . LYS A 1 87 ? 2.301 -3.073 16.775 1.00 77.75 87 LYS A O 1
ATOM 688 N N . ASP A 1 88 ? 1.708 -5.238 16.645 1.00 75.56 88 ASP A N 1
ATOM 689 C CA . ASP A 1 88 ? 2.202 -5.509 15.304 1.00 75.56 88 ASP A CA 1
ATOM 690 C C . ASP A 1 88 ? 1.108 -5.495 14.226 1.00 75.56 88 ASP A C 1
ATOM 692 O O . ASP A 1 88 ? 1.429 -5.640 13.045 1.00 75.56 88 ASP A O 1
ATOM 696 N N . SER A 1 89 ? -0.149 -5.267 14.615 1.00 82.38 89 SER A N 1
ATOM 697 C CA . SER A 1 89 ? -1.283 -5.297 13.699 1.00 82.38 89 SER A CA 1
ATOM 698 C C . SER A 1 89 ? -1.355 -4.042 12.843 1.00 82.38 89 SER A C 1
ATOM 700 O O . SER A 1 89 ? -1.586 -2.931 13.333 1.00 82.38 89 SER A O 1
ATOM 702 N N . ILE A 1 90 ? -1.241 -4.237 11.531 1.00 84.25 90 ILE A N 1
ATOM 703 C CA . ILE A 1 90 ? -1.441 -3.170 10.551 1.00 84.25 90 ILE A CA 1
ATOM 704 C C . ILE A 1 90 ? -2.906 -2.723 10.526 1.00 84.25 90 ILE A C 1
ATOM 706 O O . ILE A 1 90 ? -3.172 -1.530 10.399 1.00 84.25 90 ILE A O 1
ATOM 710 N N . ASP A 1 91 ? -3.861 -3.634 10.712 1.00 83.81 91 ASP A N 1
ATOM 711 C CA . ASP A 1 91 ? -5.284 -3.288 10.710 1.00 83.81 91 ASP A CA 1
ATOM 712 C C . ASP A 1 91 ? -5.679 -2.426 11.911 1.00 83.81 91 ASP A C 1
ATOM 714 O O . ASP A 1 91 ? -6.331 -1.399 11.728 1.00 83.81 91 ASP A O 1
ATOM 718 N N . VAL A 1 92 ? -5.223 -2.771 13.120 1.00 88.00 92 VAL A N 1
ATOM 719 C CA . VAL A 1 92 ? -5.447 -1.938 14.317 1.00 88.00 92 VAL A CA 1
ATOM 720 C C . VAL A 1 92 ? -4.814 -0.560 14.140 1.00 88.00 92 VAL A C 1
ATOM 722 O O . VAL A 1 92 ? -5.455 0.452 14.423 1.00 88.00 92 VAL A O 1
ATOM 725 N N . PHE A 1 93 ? -3.583 -0.502 13.623 1.00 89.38 93 PHE A N 1
ATOM 726 C CA . PHE A 1 93 ? -2.921 0.765 13.316 1.00 89.38 93 PHE A CA 1
ATOM 727 C C . PHE A 1 93 ? -3.745 1.621 12.340 1.00 89.38 93 PHE A C 1
ATOM 729 O O . PHE A 1 93 ? -3.968 2.805 12.593 1.00 89.38 93 PHE A O 1
ATOM 736 N N . TRP A 1 94 ? -4.247 1.032 11.252 1.00 88.94 94 TRP A N 1
ATOM 737 C CA . TRP A 1 94 ? -5.037 1.768 10.266 1.00 88.94 94 TRP A CA 1
ATOM 738 C C . TRP A 1 94 ? -6.390 2.228 10.789 1.00 88.94 94 TRP A C 1
ATOM 740 O O . TRP A 1 94 ? -6.812 3.318 10.418 1.00 88.94 94 TRP A O 1
ATOM 750 N N . GLN A 1 95 ? -7.040 1.470 11.671 1.00 87.69 95 GLN A N 1
ATOM 751 C CA . GLN A 1 95 ? -8.272 1.931 12.317 1.00 87.69 95 GLN A CA 1
ATOM 752 C C . GLN A 1 95 ? -8.027 3.187 13.162 1.00 87.69 95 GLN A C 1
ATOM 754 O O . GLN A 1 95 ? -8.819 4.122 13.114 1.00 87.69 95 GLN A O 1
ATOM 759 N N . ILE A 1 96 ? -6.887 3.273 13.854 1.00 90.38 96 ILE A N 1
ATOM 760 C CA . ILE A 1 96 ? -6.500 4.479 14.606 1.00 90.38 96 ILE A CA 1
ATOM 761 C C . ILE A 1 96 ? -6.236 5.657 13.662 1.00 90.38 96 ILE A C 1
ATOM 763 O O . ILE A 1 96 ? -6.677 6.770 13.934 1.00 90.38 96 ILE A O 1
ATOM 767 N N . VAL A 1 97 ? -5.544 5.422 12.541 1.00 90.62 97 VAL A N 1
ATOM 768 C CA . VAL A 1 97 ? -5.314 6.466 11.529 1.00 90.62 97 VAL A CA 1
ATOM 769 C C . VAL A 1 97 ? -6.639 6.956 10.943 1.00 90.62 97 VAL A C 1
ATOM 771 O O . VAL A 1 97 ? -6.838 8.158 10.826 1.00 90.62 97 VAL A O 1
ATOM 774 N N . LEU A 1 98 ? -7.553 6.055 10.585 1.00 87.38 98 LEU A N 1
ATOM 775 C CA . LEU A 1 98 ? -8.846 6.417 9.998 1.00 87.38 98 LEU A CA 1
ATOM 776 C C . LEU A 1 98 ? -9.774 7.119 10.997 1.00 87.38 98 LEU A C 1
ATOM 778 O O . LEU A 1 98 ? -10.568 7.960 10.582 1.00 87.38 98 LEU A O 1
ATOM 782 N N . ALA A 1 99 ? -9.645 6.814 12.289 1.00 85.75 99 ALA A N 1
ATOM 783 C CA . ALA A 1 99 ? -10.387 7.476 13.355 1.00 85.75 99 ALA A CA 1
ATOM 784 C C . ALA A 1 99 ? -9.875 8.889 13.687 1.00 85.75 99 ALA A C 1
ATOM 786 O O . ALA A 1 99 ? -10.581 9.648 14.346 1.00 85.75 99 ALA A O 1
ATOM 787 N N . GLU A 1 100 ? -8.664 9.265 13.263 1.00 88.94 100 GLU A N 1
ATOM 788 C CA . GLU A 1 100 ? -8.149 10.625 13.446 1.00 88.94 100 GLU A CA 1
ATOM 789 C C . GLU A 1 100 ? -8.764 11.573 12.397 1.00 88.94 100 GLU A C 1
ATOM 791 O O . GLU A 1 100 ? -8.508 11.397 11.203 1.00 88.94 100 GLU A O 1
ATOM 796 N N . PRO A 1 101 ? -9.543 12.597 12.796 1.00 84.19 101 PRO A N 1
ATOM 797 C CA . PRO A 1 101 ? -10.215 13.495 11.854 1.00 84.19 101 PRO A CA 1
ATOM 798 C C . PRO A 1 101 ? -9.266 14.469 11.136 1.00 84.19 101 PRO A C 1
ATOM 800 O O . PRO A 1 101 ? -9.580 14.945 10.043 1.00 84.19 101 PRO A O 1
ATOM 803 N N . ASP A 1 102 ? -8.115 14.802 11.729 1.00 87.81 102 ASP A N 1
ATOM 804 C CA . ASP A 1 102 ? -7.149 15.726 11.136 1.00 87.81 102 ASP A CA 1
ATOM 805 C C . ASP A 1 102 ? -6.169 14.994 10.211 1.00 87.81 102 ASP A C 1
ATOM 807 O O . ASP A 1 102 ? -5.269 14.271 10.645 1.00 87.81 102 ASP A O 1
ATOM 811 N N . ARG A 1 103 ? -6.274 15.265 8.906 1.00 87.12 103 ARG A N 1
ATOM 812 C CA . ARG A 1 103 ? -5.407 14.680 7.872 1.00 87.12 103 ARG A CA 1
ATOM 813 C C . ARG A 1 103 ? -3.911 14.893 8.129 1.00 87.12 103 ARG A C 1
ATOM 815 O O . ARG A 1 103 ? -3.104 14.034 7.779 1.00 87.12 103 ARG A O 1
ATOM 822 N N . SER A 1 104 ? -3.515 16.017 8.724 1.00 89.31 104 SER A N 1
ATOM 823 C CA . SER A 1 104 ? -2.108 16.271 9.056 1.00 89.31 104 SER A CA 1
ATOM 824 C C . SER A 1 104 ? -1.618 15.365 10.192 1.00 89.31 104 SER A C 1
ATOM 826 O O . SER A 1 104 ? -0.487 14.868 10.155 1.00 89.31 104 SER A O 1
ATOM 828 N N . LYS A 1 105 ? -2.492 15.065 11.158 1.00 91.12 105 LYS A N 1
ATOM 829 C CA . LYS A 1 105 ? -2.210 14.116 12.237 1.00 91.12 105 LYS A CA 1
ATOM 830 C C . LYS A 1 105 ? -2.242 12.674 11.749 1.00 91.12 105 LYS A C 1
ATOM 832 O O . LYS A 1 105 ? -1.367 11.915 12.146 1.00 91.12 105 LYS A O 1
ATOM 837 N N . GLN A 1 106 ? -3.136 12.318 10.822 1.00 91.94 106 GLN A N 1
ATOM 838 C CA . GLN A 1 106 ? -3.105 11.014 10.145 1.00 91.94 106 GLN A CA 1
ATOM 839 C C . GLN A 1 106 ? -1.733 10.763 9.505 1.00 91.94 106 GLN A C 1
ATOM 841 O O . GLN A 1 106 ? -1.106 9.731 9.736 1.00 91.94 106 GLN A O 1
ATOM 846 N N . ILE A 1 107 ? -1.227 11.743 8.748 1.00 90.94 107 ILE A N 1
ATOM 847 C CA . ILE A 1 107 ? 0.102 11.666 8.127 1.00 90.94 107 ILE A CA 1
ATOM 848 C C . ILE A 1 107 ? 1.199 11.561 9.193 1.00 90.94 107 ILE A C 1
ATOM 850 O O . ILE A 1 107 ? 2.114 10.754 9.037 1.00 90.94 107 ILE A O 1
ATOM 854 N N . SER A 1 108 ? 1.101 12.327 10.281 1.00 92.12 108 SER A N 1
ATOM 855 C CA . SER A 1 108 ? 2.069 12.268 11.386 1.00 92.12 108 SER A CA 1
ATOM 856 C C . SER A 1 108 ? 2.105 10.882 12.041 1.00 92.12 108 SER A C 1
ATOM 858 O O . SER A 1 108 ? 3.185 10.330 12.225 1.00 92.12 108 SER A O 1
ATOM 860 N N . LEU A 1 109 ? 0.943 10.266 12.288 1.00 92.69 109 LEU A N 1
ATOM 861 C CA . LEU A 1 109 ? 0.831 8.899 12.812 1.00 92.69 109 LEU A CA 1
ATOM 862 C C . LEU A 1 109 ? 1.500 7.875 11.883 1.00 92.69 109 LEU A C 1
ATOM 864 O O . LEU A 1 109 ? 2.249 7.015 12.348 1.00 92.69 109 LEU A O 1
ATOM 868 N N . ILE A 1 110 ? 1.280 7.987 10.568 1.00 92.56 110 ILE A N 1
ATOM 869 C CA . ILE A 1 110 ? 1.927 7.132 9.558 1.00 92.56 110 ILE A CA 1
ATOM 870 C C . ILE A 1 110 ? 3.444 7.325 9.567 1.00 92.56 110 ILE A C 1
ATOM 872 O O . ILE A 1 110 ? 4.193 6.346 9.617 1.00 92.56 110 ILE A O 1
ATOM 876 N N . GLN A 1 111 ? 3.910 8.573 9.550 1.00 89.81 111 GLN A N 1
ATOM 877 C CA . GLN A 1 111 ? 5.336 8.893 9.580 1.00 89.81 111 GLN A CA 1
ATOM 878 C C . GLN A 1 111 ? 6.010 8.354 10.842 1.00 89.81 111 GLN A C 1
ATOM 880 O O . GLN A 1 111 ? 7.084 7.760 10.754 1.00 89.81 111 GLN A O 1
ATOM 885 N N . ASP A 1 112 ? 5.392 8.539 12.004 1.00 89.50 112 ASP A N 1
ATOM 886 C CA . ASP A 1 112 ? 5.949 8.102 13.280 1.00 89.50 112 ASP A CA 1
ATOM 887 C C . ASP A 1 112 ? 5.971 6.579 13.394 1.00 89.50 112 ASP A C 1
ATOM 889 O O . ASP A 1 112 ? 6.959 6.018 13.873 1.00 89.50 112 ASP A O 1
ATOM 893 N N . HIS A 1 113 ? 4.960 5.887 12.864 1.00 88.19 113 HIS A N 1
ATOM 894 C CA . HIS A 1 113 ? 4.962 4.431 12.825 1.00 88.19 113 HIS A CA 1
ATOM 895 C C . HIS A 1 113 ? 6.077 3.888 11.915 1.00 88.19 113 HIS A C 1
ATOM 897 O O . HIS A 1 113 ? 6.863 3.045 12.352 1.00 88.19 113 HIS A O 1
ATOM 903 N N . VAL A 1 114 ? 6.240 4.426 10.699 1.00 86.62 114 VAL A N 1
ATOM 904 C CA . VAL A 1 114 ? 7.331 4.030 9.783 1.00 86.62 114 VAL A CA 1
ATOM 905 C C . VAL A 1 114 ? 8.707 4.328 10.397 1.00 86.62 114 VAL A C 1
ATOM 907 O O . VAL A 1 114 ? 9.608 3.486 10.352 1.00 86.62 114 VAL A O 1
ATOM 910 N N . LYS A 1 115 ? 8.876 5.488 11.047 1.00 84.12 115 LYS A N 1
ATOM 911 C CA . LYS A 1 115 ? 10.103 5.817 11.795 1.00 84.12 115 LYS A CA 1
ATOM 912 C C . LYS A 1 115 ? 10.343 4.858 12.963 1.00 84.12 115 LYS A C 1
ATOM 914 O O . LYS A 1 115 ? 11.489 4.496 13.212 1.00 84.12 115 LYS A O 1
ATOM 919 N N . SER A 1 116 ? 9.301 4.428 13.673 1.00 82.94 116 SER A N 1
ATOM 920 C CA . SER A 1 116 ? 9.451 3.490 14.791 1.00 82.94 116 SER A CA 1
ATOM 921 C C . SER A 1 116 ? 9.985 2.131 14.325 1.00 82.94 116 SER A C 1
ATOM 923 O O . SER A 1 116 ? 10.894 1.585 14.952 1.00 82.94 116 SER A O 1
ATOM 925 N N . ILE A 1 117 ? 9.527 1.648 13.162 1.00 79.00 117 ILE A N 1
ATOM 926 C CA . ILE A 1 117 ? 10.050 0.431 12.526 1.00 79.00 117 ILE A CA 1
ATOM 927 C C . ILE A 1 117 ? 11.543 0.612 12.216 1.00 79.00 117 ILE A C 1
ATOM 929 O O . ILE A 1 117 ? 12.343 -0.256 12.565 1.00 79.00 117 ILE A O 1
ATOM 933 N N . LYS A 1 118 ? 11.930 1.773 11.664 1.00 73.19 118 LYS A N 1
ATOM 934 C CA . LYS A 1 118 ? 13.326 2.128 11.345 1.00 73.19 118 LYS A CA 1
ATOM 935 C C . LYS A 1 118 ? 14.251 2.122 12.568 1.00 73.19 118 LYS A C 1
ATOM 937 O O . LYS A 1 118 ? 15.375 1.652 12.464 1.00 73.19 118 LYS A O 1
ATOM 942 N N . VAL A 1 119 ? 13.803 2.641 13.714 1.00 66.50 119 VAL A N 1
ATOM 943 C CA . VAL A 1 119 ? 14.624 2.728 14.942 1.00 66.50 119 VAL A CA 1
ATOM 944 C C . VAL A 1 119 ? 14.711 1.386 15.676 1.00 66.50 119 VAL A C 1
ATOM 946 O O . VAL A 1 119 ? 15.687 1.118 16.368 1.00 66.50 119 VAL A O 1
ATOM 949 N N . SER A 1 120 ? 13.702 0.526 15.531 1.00 58.81 120 SER A N 1
ATOM 950 C CA . SER A 1 120 ? 13.601 -0.733 16.279 1.00 58.81 120 SER A CA 1
ATOM 951 C C . SER A 1 120 ? 14.459 -1.889 15.743 1.00 58.81 120 SER A C 1
ATOM 953 O O . SER A 1 120 ? 14.452 -2.969 16.335 1.00 58.81 120 SER A O 1
ATOM 955 N N . SER A 1 121 ? 15.163 -1.713 14.619 1.00 54.75 121 SER A N 1
ATOM 956 C CA . SER A 1 121 ? 15.706 -2.838 13.860 1.00 54.75 121 SER A CA 1
ATOM 957 C C . SER A 1 121 ? 17.009 -2.495 13.131 1.00 54.75 121 SER A C 1
ATOM 959 O O . SER A 1 121 ? 16.993 -1.861 12.082 1.00 54.75 121 SER A O 1
ATOM 961 N N . ASP A 1 122 ? 18.138 -2.995 13.644 1.00 52.47 122 ASP A N 1
ATOM 962 C CA . ASP A 1 122 ? 19.446 -2.920 12.965 1.00 52.47 122 ASP A CA 1
ATOM 963 C C . ASP A 1 122 ? 19.541 -3.872 11.748 1.00 52.47 122 ASP A C 1
ATOM 965 O O . ASP A 1 122 ? 20.512 -3.849 10.994 1.00 52.47 122 ASP A O 1
ATOM 969 N N . THR A 1 123 ? 18.546 -4.745 11.547 1.00 60.59 123 THR A N 1
ATOM 970 C CA . THR A 1 123 ? 18.508 -5.765 10.484 1.00 60.59 123 THR A CA 1
ATOM 971 C C . THR A 1 123 ? 17.120 -5.856 9.865 1.00 60.59 123 THR A C 1
ATOM 973 O O . THR A 1 123 ? 16.160 -6.163 10.559 1.00 60.59 123 THR A O 1
ATOM 976 N N . VAL A 1 124 ? 17.007 -5.670 8.546 1.00 68.19 124 VAL A N 1
ATOM 977 C CA . VAL A 1 124 ? 15.734 -5.820 7.820 1.00 68.19 124 VAL A CA 1
ATOM 978 C C . VAL A 1 124 ? 15.170 -7.226 8.028 1.00 68.19 124 VAL A C 1
ATOM 980 O O . VAL A 1 124 ? 15.650 -8.192 7.434 1.00 68.19 124 VAL A O 1
ATOM 983 N N . THR A 1 125 ? 14.141 -7.347 8.865 1.00 74.75 125 THR A N 1
ATOM 984 C CA . THR A 1 125 ? 13.388 -8.593 9.030 1.00 74.75 125 THR A CA 1
ATOM 985 C C . THR A 1 125 ? 12.288 -8.676 7.976 1.00 74.75 125 THR A C 1
ATOM 987 O O . THR A 1 125 ? 11.757 -7.656 7.528 1.00 74.75 125 THR A O 1
ATOM 990 N N . THR A 1 126 ? 11.908 -9.896 7.590 1.00 73.81 126 THR A N 1
ATOM 991 C CA . THR A 1 126 ? 10.773 -10.124 6.682 1.00 73.81 126 THR A CA 1
ATOM 992 C C . THR A 1 126 ? 9.509 -9.444 7.209 1.00 73.81 126 THR A C 1
ATOM 994 O O . THR A 1 126 ? 8.876 -8.690 6.481 1.00 73.81 126 THR A O 1
ATOM 997 N N . VAL A 1 127 ? 9.225 -9.588 8.507 1.00 76.19 127 VAL A N 1
ATOM 998 C CA . VAL A 1 127 ? 8.061 -8.978 9.166 1.00 76.19 127 VAL A CA 1
ATOM 999 C C . VAL A 1 127 ? 8.060 -7.449 9.031 1.00 76.19 127 VAL A C 1
ATOM 1001 O O . VAL A 1 127 ? 7.050 -6.874 8.630 1.00 76.19 127 VAL A O 1
ATOM 1004 N N . ASN A 1 128 ? 9.183 -6.777 9.308 1.00 79.06 128 ASN A N 1
ATOM 1005 C CA . ASN A 1 128 ? 9.270 -5.314 9.203 1.00 79.06 128 ASN A CA 1
ATOM 1006 C C . ASN A 1 128 ? 9.130 -4.835 7.755 1.00 79.06 128 ASN A C 1
ATOM 1008 O O . ASN A 1 128 ? 8.442 -3.846 7.491 1.00 79.06 128 ASN A O 1
ATOM 1012 N N . SER A 1 129 ? 9.741 -5.560 6.817 1.00 82.62 129 SER A N 1
ATOM 1013 C CA . SER A 1 129 ? 9.632 -5.270 5.388 1.00 82.62 129 SER A CA 1
ATOM 1014 C C . SER A 1 129 ? 8.185 -5.342 4.906 1.00 82.62 129 SER A C 1
ATOM 1016 O O . SER A 1 129 ? 7.701 -4.448 4.209 1.00 82.62 129 SER A O 1
ATOM 1018 N N . GLU A 1 130 ? 7.471 -6.393 5.296 1.00 80.94 130 GLU A N 1
ATOM 1019 C CA . GLU A 1 130 ? 6.102 -6.622 4.857 1.00 80.94 130 GLU A CA 1
ATOM 1020 C C . GLU A 1 130 ? 5.122 -5.630 5.486 1.00 80.94 130 GLU A C 1
ATOM 1022 O O . GLU A 1 130 ? 4.335 -5.034 4.752 1.00 80.94 130 GLU A O 1
ATOM 1027 N N . LYS A 1 131 ? 5.234 -5.371 6.796 1.00 82.00 131 LYS A N 1
ATOM 1028 C CA . LYS A 1 131 ? 4.470 -4.319 7.487 1.00 82.00 131 LYS A CA 1
ATOM 1029 C C . LYS A 1 131 ? 4.637 -2.974 6.808 1.00 82.00 131 LYS A C 1
ATOM 1031 O O . LYS A 1 131 ? 3.663 -2.297 6.484 1.00 82.00 131 LYS A O 1
ATOM 1036 N N . THR A 1 132 ? 5.887 -2.596 6.550 1.00 86.69 132 THR A N 1
ATOM 1037 C CA . THR A 1 132 ? 6.151 -1.290 5.961 1.00 86.69 132 THR A CA 1
ATOM 1038 C C . THR A 1 132 ? 5.643 -1.207 4.528 1.00 86.69 132 THR A C 1
ATOM 1040 O O . THR A 1 132 ? 5.080 -0.190 4.133 1.00 86.69 132 THR A O 1
ATOM 1043 N N . THR A 1 133 ? 5.779 -2.288 3.760 1.00 87.44 133 THR A N 1
ATOM 1044 C CA . THR A 1 133 ? 5.213 -2.363 2.411 1.00 87.44 133 THR A CA 1
ATOM 1045 C C . THR A 1 133 ? 3.702 -2.158 2.441 1.00 87.44 133 THR A C 1
ATOM 1047 O O . THR A 1 133 ? 3.179 -1.353 1.675 1.00 87.44 133 THR A O 1
ATOM 1050 N N . GLU A 1 134 ? 2.995 -2.819 3.354 1.00 86.69 134 GLU A N 1
ATOM 1051 C CA . GLU A 1 134 ? 1.546 -2.679 3.468 1.00 86.69 134 GLU A CA 1
ATOM 1052 C C . GLU A 1 134 ? 1.119 -1.259 3.871 1.00 86.69 134 GLU A C 1
ATOM 1054 O O . GLU A 1 134 ? 0.216 -0.690 3.250 1.00 86.69 134 GLU A O 1
ATOM 1059 N N . ILE A 1 135 ? 1.811 -0.643 4.838 1.00 88.88 135 ILE A N 1
ATOM 1060 C CA . ILE A 1 135 ? 1.585 0.757 5.233 1.00 88.88 135 ILE A CA 1
ATOM 1061 C C . ILE A 1 135 ? 1.759 1.688 4.034 1.00 88.88 135 ILE A C 1
ATOM 1063 O O . ILE A 1 135 ? 0.906 2.540 3.790 1.00 88.88 135 ILE A O 1
ATOM 1067 N N . LEU A 1 136 ? 2.827 1.525 3.253 1.00 90.38 136 LEU A N 1
ATOM 1068 C CA . LEU A 1 136 ? 3.093 2.382 2.098 1.00 90.38 136 LEU A CA 1
ATOM 1069 C C . LEU A 1 136 ? 2.038 2.214 1.001 1.00 90.38 136 LEU A C 1
ATOM 1071 O O . LEU A 1 136 ? 1.645 3.194 0.377 1.00 90.38 136 LEU A O 1
ATOM 1075 N N . ILE A 1 137 ? 1.526 1.002 0.795 1.00 89.25 137 ILE A N 1
ATOM 1076 C CA . ILE A 1 137 ? 0.509 0.719 -0.226 1.00 89.25 137 ILE A CA 1
ATOM 1077 C C . ILE A 1 137 ? -0.865 1.249 0.188 1.00 89.25 137 ILE A C 1
ATOM 1079 O O . ILE A 1 137 ? -1.555 1.870 -0.622 1.00 89.25 137 ILE A O 1
ATOM 1083 N N . ARG A 1 138 ? -1.249 1.086 1.459 1.00 88.44 138 ARG A N 1
ATOM 1084 C CA . ARG A 1 138 ? -2.464 1.712 2.005 1.00 88.44 138 ARG A CA 1
ATOM 1085 C C . ARG A 1 138 ? -2.344 3.242 2.001 1.00 88.44 138 ARG A C 1
ATOM 1087 O O . ARG A 1 138 ? -3.303 3.928 1.649 1.00 88.44 138 ARG A O 1
ATOM 1094 N N . THR A 1 139 ? -1.150 3.781 2.257 1.00 92.00 139 THR A N 1
ATOM 1095 C CA . THR A 1 139 ? -0.878 5.221 2.121 1.00 92.00 139 THR A CA 1
ATOM 1096 C C . THR A 1 139 ? -1.017 5.681 0.669 1.00 92.00 139 THR A C 1
ATOM 1098 O O . THR A 1 139 ? -1.665 6.694 0.420 1.00 92.00 139 THR A O 1
ATOM 1101 N N . LEU A 1 140 ? -0.496 4.918 -0.299 1.00 91.31 140 LEU A N 1
ATOM 1102 C CA . LEU A 1 140 ? -0.647 5.211 -1.729 1.00 91.31 140 LEU A CA 1
ATOM 1103 C C . LEU A 1 140 ? -2.122 5.286 -2.127 1.00 91.31 140 LEU A C 1
ATOM 1105 O O . LEU A 1 140 ? -2.518 6.197 -2.847 1.00 91.31 140 LEU A O 1
ATOM 1109 N N . ARG A 1 141 ? -2.936 4.356 -1.611 1.00 87.69 141 ARG A N 1
ATOM 1110 C CA . ARG A 1 141 ? -4.379 4.295 -1.863 1.00 87.69 141 ARG A CA 1
ATOM 1111 C C . ARG A 1 141 ? -5.140 5.503 -1.315 1.00 87.69 141 ARG A C 1
ATOM 1113 O O . ARG A 1 141 ? -6.030 6.005 -1.989 1.00 87.69 141 ARG A O 1
ATOM 1120 N N . LEU A 1 142 ? -4.844 5.908 -0.080 1.00 87.94 142 LEU A N 1
ATOM 1121 C CA . LEU A 1 142 ? -5.664 6.865 0.677 1.00 87.94 142 LEU A CA 1
ATOM 1122 C C . LEU A 1 142 ? -5.139 8.307 0.605 1.00 87.94 142 LEU A C 1
ATOM 1124 O O . LEU A 1 142 ? -5.918 9.260 0.585 1.00 87.94 142 LEU A O 1
ATOM 1128 N N . PHE A 1 143 ? -3.819 8.479 0.553 1.00 90.06 143 PHE A N 1
ATOM 1129 C CA . PHE A 1 143 ? -3.151 9.783 0.609 1.00 90.06 143 PHE A CA 1
ATOM 1130 C C . PHE A 1 143 ? -2.455 10.153 -0.700 1.00 90.06 143 PHE A C 1
ATOM 1132 O O . PHE A 1 143 ? -2.172 11.330 -0.916 1.00 90.06 143 PHE A O 1
ATOM 1139 N N . GLY A 1 144 ? -2.243 9.182 -1.589 1.00 90.88 144 GLY A N 1
ATOM 1140 C CA . GLY A 1 144 ? -1.668 9.396 -2.908 1.00 90.88 144 GLY A CA 1
ATOM 1141 C C . GLY A 1 144 ? -0.140 9.356 -2.935 1.00 90.88 144 GLY A C 1
ATOM 1142 O O . GLY A 1 144 ? 0.543 9.111 -1.940 1.00 90.88 144 GLY A O 1
ATOM 1143 N N . LEU A 1 145 ? 0.397 9.586 -4.133 1.00 92.94 145 LEU A N 1
ATOM 1144 C CA . LEU A 1 145 ? 1.805 9.360 -4.451 1.00 92.94 145 LEU A CA 1
ATOM 1145 C C . LEU A 1 145 ? 2.770 10.270 -3.680 1.00 92.94 145 LEU A C 1
ATOM 1147 O O . LEU A 1 145 ? 3.794 9.785 -3.210 1.00 92.94 145 LEU A O 1
ATOM 1151 N N . GLY A 1 146 ? 2.454 11.560 -3.531 1.00 90.75 146 GLY A N 1
ATOM 1152 C CA . GLY A 1 146 ? 3.363 12.526 -2.898 1.00 90.75 146 GLY A CA 1
ATOM 1153 C C . GLY A 1 146 ? 3.785 12.099 -1.491 1.00 90.75 146 GLY A C 1
ATOM 1154 O O . GLY A 1 146 ? 4.971 12.061 -1.180 1.00 90.75 146 GLY A O 1
ATOM 1155 N N . GLN A 1 147 ? 2.822 11.650 -0.689 1.00 91.44 147 GLN A N 1
ATOM 1156 C CA . GLN A 1 147 ? 3.038 11.225 0.694 1.00 91.44 147 GLN A CA 1
ATOM 1157 C C . GLN A 1 147 ? 3.836 9.927 0.779 1.00 91.44 147 GLN A C 1
ATOM 1159 O O . GLN A 1 147 ? 4.679 9.778 1.659 1.00 91.44 147 GLN A O 1
ATOM 1164 N N . VAL A 1 148 ? 3.633 9.002 -0.159 1.00 92.06 148 VAL A N 1
ATOM 1165 C CA . VAL A 1 148 ? 4.451 7.785 -0.236 1.00 92.06 148 VAL A CA 1
ATOM 1166 C C . VAL A 1 148 ? 5.893 8.121 -0.593 1.00 92.06 148 VAL A C 1
ATOM 1168 O O . VAL A 1 148 ? 6.808 7.586 0.025 1.00 92.06 148 VAL A O 1
ATOM 1171 N N . LEU A 1 149 ? 6.117 9.029 -1.545 1.00 90.81 149 LEU A N 1
ATOM 1172 C CA . LEU A 1 149 ? 7.466 9.463 -1.907 1.00 90.81 149 LEU A CA 1
ATOM 1173 C C . LEU A 1 149 ? 8.162 10.166 -0.736 1.00 90.81 149 LEU A C 1
ATOM 1175 O O . LEU A 1 149 ? 9.337 9.894 -0.481 1.00 90.81 149 LEU A O 1
ATOM 1179 N N . GLU A 1 150 ? 7.436 10.992 0.021 1.00 89.56 150 GLU A N 1
ATOM 1180 C CA . GLU A 1 150 ? 7.955 11.630 1.233 1.00 89.56 150 GLU A CA 1
ATOM 1181 C C . GLU A 1 150 ? 8.387 10.582 2.264 1.00 89.56 150 GLU A C 1
ATOM 1183 O O . GLU A 1 150 ? 9.502 10.650 2.779 1.00 89.56 150 GLU A O 1
ATOM 1188 N N . LEU A 1 151 ? 7.550 9.572 2.519 1.00 88.25 151 LEU A N 1
ATOM 1189 C CA . LEU A 1 151 ? 7.853 8.484 3.456 1.00 88.25 151 LEU A CA 1
ATOM 1190 C C . LEU A 1 151 ? 9.055 7.637 3.014 1.00 88.25 151 LEU A C 1
ATOM 1192 O O . LEU A 1 151 ? 9.891 7.269 3.839 1.00 88.25 151 LEU A O 1
ATOM 1196 N N . LEU A 1 152 ? 9.162 7.342 1.716 1.00 86.62 152 LEU A N 1
ATOM 1197 C CA . LEU A 1 152 ? 10.251 6.538 1.153 1.00 86.62 152 LEU A CA 1
ATOM 1198 C C . LEU A 1 152 ? 11.608 7.246 1.175 1.00 86.62 152 LEU A C 1
ATOM 1200 O O . LEU A 1 152 ? 12.645 6.586 1.181 1.00 86.62 152 LEU A O 1
ATOM 1204 N N . SER A 1 153 ? 11.605 8.577 1.150 1.00 82.81 153 SER A N 1
ATOM 1205 C CA . SER A 1 153 ? 12.803 9.398 0.957 1.00 82.81 153 SER A CA 1
ATOM 1206 C C . SER A 1 153 ? 13.200 10.217 2.188 1.00 82.81 153 SER A C 1
ATOM 1208 O O . SER A 1 153 ? 14.057 11.098 2.081 1.00 82.81 153 SER A O 1
ATOM 1210 N N . ASP A 1 154 ? 12.572 9.964 3.341 1.00 79.06 154 ASP A N 1
ATOM 1211 C CA . ASP A 1 154 ? 12.675 10.802 4.544 1.00 79.06 154 ASP A CA 1
ATOM 1212 C C . ASP A 1 154 ? 12.433 12.302 4.223 1.00 79.06 154 ASP A C 1
ATOM 1214 O O . ASP A 1 154 ? 13.154 13.186 4.689 1.00 79.06 154 ASP A O 1
ATOM 1218 N N . GLY A 1 155 ? 11.444 12.592 3.369 1.00 80.44 155 GLY A N 1
ATOM 1219 C CA . GLY A 1 155 ? 11.028 13.941 2.967 1.00 80.44 155 GLY A CA 1
ATOM 1220 C C . GLY A 1 155 ? 11.837 14.582 1.832 1.00 80.44 155 GLY A C 1
ATOM 1221 O O . GLY A 1 155 ? 11.597 15.739 1.494 1.00 80.44 155 GLY A O 1
ATOM 1222 N N . LYS A 1 156 ? 12.793 13.871 1.221 1.00 81.75 156 LYS A N 1
ATOM 1223 C CA . LYS A 1 156 ? 13.642 14.418 0.139 1.00 81.75 156 LYS A CA 1
ATOM 1224 C C . LYS A 1 156 ? 12.966 14.433 -1.233 1.00 81.75 156 LYS A C 1
ATOM 1226 O O . LYS A 1 156 ? 13.403 15.159 -2.122 1.00 81.75 156 LYS A O 1
ATOM 1231 N N . MET A 1 157 ? 11.936 13.618 -1.422 1.00 84.75 157 MET A N 1
ATOM 1232 C CA . MET A 1 157 ? 11.237 13.411 -2.683 1.00 84.75 157 MET A CA 1
ATOM 1233 C C . MET A 1 157 ? 9.734 13.539 -2.451 1.00 84.75 157 MET A C 1
ATOM 1235 O O . MET A 1 157 ? 9.163 12.782 -1.682 1.00 84.75 157 MET A O 1
ATOM 1239 N N . THR A 1 158 ? 9.092 14.476 -3.144 1.00 86.00 158 THR A N 1
ATOM 1240 C CA . THR A 1 158 ? 7.632 14.693 -3.089 1.00 86.00 158 THR A CA 1
ATOM 1241 C C . THR A 1 158 ? 6.946 14.405 -4.426 1.00 86.00 158 THR A C 1
ATOM 1243 O O . THR A 1 158 ? 5.722 14.348 -4.511 1.00 86.00 158 THR A O 1
ATOM 1246 N N . ARG A 1 159 ? 7.729 14.219 -5.495 1.00 90.19 159 ARG A N 1
ATOM 1247 C CA . ARG A 1 159 ? 7.261 13.948 -6.859 1.00 90.19 159 ARG A CA 1
ATOM 1248 C C . ARG A 1 159 ? 8.258 13.084 -7.619 1.00 90.19 159 ARG A C 1
ATOM 1250 O O . ARG A 1 159 ? 9.447 13.089 -7.297 1.00 90.19 159 ARG A O 1
ATOM 1257 N N . ILE A 1 160 ? 7.768 12.372 -8.631 1.00 90.06 160 ILE A N 1
ATOM 1258 C CA . ILE A 1 160 ? 8.616 11.673 -9.598 1.00 90.06 160 ILE A CA 1
ATOM 1259 C C . ILE A 1 160 ? 9.363 12.716 -10.430 1.00 90.06 160 ILE A C 1
ATOM 1261 O O . ILE A 1 160 ? 8.794 13.733 -10.822 1.00 90.06 160 ILE A O 1
ATOM 1265 N N . ASP A 1 161 ? 10.653 12.483 -10.654 1.00 84.69 161 ASP A N 1
ATOM 1266 C CA . ASP A 1 161 ? 11.450 13.325 -11.536 1.00 84.69 161 ASP A CA 1
ATOM 1267 C C . ASP A 1 161 ? 11.087 13.023 -12.996 1.00 84.69 161 ASP A C 1
ATOM 1269 O O . ASP A 1 161 ? 11.233 11.894 -13.462 1.00 84.69 161 ASP A O 1
ATOM 1273 N N . GLU A 1 162 ? 10.599 14.038 -13.704 1.00 85.62 162 GLU A N 1
ATOM 1274 C CA . GLU A 1 162 ? 10.167 13.974 -15.106 1.00 85.62 162 GLU A CA 1
ATOM 1275 C C . GLU A 1 162 ? 11.215 14.555 -16.068 1.00 85.62 162 GLU A C 1
ATOM 1277 O O . GLU A 1 162 ? 10.962 14.680 -17.274 1.00 85.62 162 GLU A O 1
ATOM 1282 N N . SER A 1 163 ? 12.385 14.942 -15.543 1.00 77.62 163 SER A N 1
ATOM 1283 C CA . SER A 1 163 ? 13.524 15.380 -16.343 1.00 77.62 163 SER A CA 1
ATOM 1284 C C . SER A 1 163 ? 14.137 14.217 -17.125 1.00 77.62 163 SER A C 1
ATOM 1286 O O . SER A 1 163 ? 13.981 13.038 -16.790 1.00 77.62 163 SER A O 1
ATOM 1288 N N . GLU A 1 164 ? 14.822 14.539 -18.219 1.00 68.25 164 GLU A N 1
ATOM 1289 C CA . GLU A 1 164 ? 15.509 13.534 -19.025 1.00 68.25 164 GLU A CA 1
ATOM 1290 C C . GLU A 1 164 ? 16.649 12.898 -18.223 1.00 68.25 164 GLU A C 1
ATOM 1292 O O . GLU A 1 164 ? 17.593 13.575 -17.820 1.00 68.25 164 GLU A O 1
ATOM 1297 N N . GLY A 1 165 ? 16.558 11.584 -17.991 1.00 63.00 165 GLY A N 1
ATOM 1298 C CA . GLY A 1 165 ? 17.561 10.847 -17.222 1.00 63.00 165 GLY A CA 1
ATOM 1299 C C . GLY A 1 165 ? 17.480 11.071 -15.710 1.00 63.00 165 GLY A C 1
ATOM 1300 O O . GLY A 1 165 ? 18.472 10.833 -15.023 1.00 63.00 165 GLY A O 1
ATOM 1301 N N . GLY A 1 166 ? 16.328 11.512 -15.193 1.00 71.69 166 GLY A N 1
ATOM 1302 C CA . GLY A 1 166 ? 16.070 11.620 -13.760 1.00 71.69 166 GLY A CA 1
ATOM 1303 C C . GLY A 1 166 ? 16.329 10.295 -13.038 1.00 71.69 166 GLY A C 1
ATOM 1304 O O . GLY A 1 166 ? 15.859 9.233 -13.447 1.00 71.69 166 GLY A O 1
ATOM 1305 N N . ILE A 1 167 ? 17.110 10.345 -11.960 1.00 73.31 167 ILE A N 1
ATOM 1306 C CA . ILE A 1 167 ? 17.534 9.159 -11.214 1.00 73.31 167 ILE A CA 1
ATOM 1307 C C . ILE A 1 167 ? 16.823 9.112 -9.866 1.00 73.31 167 ILE A C 1
ATOM 1309 O O . ILE A 1 167 ? 16.967 10.016 -9.045 1.00 73.31 167 ILE A O 1
ATOM 1313 N N . ILE A 1 168 ? 16.170 7.985 -9.585 1.00 82.44 168 ILE A N 1
ATOM 1314 C CA . ILE A 1 168 ? 15.588 7.687 -8.278 1.00 82.44 168 ILE A CA 1
ATOM 1315 C C . ILE A 1 168 ? 16.522 6.726 -7.530 1.00 82.44 168 ILE A C 1
ATOM 1317 O O . ILE A 1 168 ? 16.952 5.693 -8.052 1.00 82.44 168 ILE A O 1
ATOM 1321 N N . SER A 1 169 ? 16.882 7.074 -6.294 1.00 79.75 169 SER A N 1
ATOM 1322 C CA . SER A 1 169 ? 17.735 6.230 -5.451 1.00 79.75 169 SER A CA 1
ATOM 1323 C C . SER A 1 169 ? 16.882 5.247 -4.649 1.00 79.75 169 SER A C 1
ATOM 1325 O O . SER A 1 169 ? 16.295 5.596 -3.629 1.00 79.75 169 SER A O 1
ATOM 1327 N N . LEU A 1 170 ? 16.828 4.003 -5.125 1.00 81.31 170 LEU A N 1
ATOM 1328 C CA . LEU A 1 170 ? 16.081 2.909 -4.492 1.00 81.31 170 LEU A CA 1
ATOM 1329 C C . LEU A 1 170 ? 16.777 2.352 -3.239 1.00 81.31 170 LEU A C 1
ATOM 1331 O O . LEU A 1 170 ? 16.127 1.758 -2.378 1.00 81.31 170 LEU A O 1
ATOM 1335 N N . ASP A 1 171 ? 18.084 2.592 -3.109 1.00 73.56 171 ASP A N 1
ATOM 1336 C CA . ASP A 1 171 ? 18.909 2.171 -1.970 1.00 73.56 171 ASP A CA 1
ATOM 1337 C C . ASP A 1 171 ? 18.528 2.867 -0.653 1.00 73.56 171 ASP A C 1
ATOM 1339 O O . ASP A 1 171 ? 18.870 2.388 0.426 1.00 73.56 171 ASP A O 1
ATOM 1343 N N . GLN A 1 172 ? 17.813 3.995 -0.721 1.00 69.44 172 GLN A N 1
ATOM 1344 C CA . GLN A 1 172 ? 17.448 4.791 0.458 1.00 69.44 172 GLN A CA 1
ATOM 1345 C C . GLN A 1 172 ? 16.344 4.144 1.307 1.00 69.44 172 GLN A C 1
ATOM 1347 O O . GLN A 1 172 ? 16.153 4.525 2.461 1.00 69.44 172 GLN A O 1
ATOM 1352 N N . ILE A 1 173 ? 15.665 3.120 0.782 1.00 72.56 173 ILE A N 1
ATOM 1353 C CA . ILE A 1 173 ? 14.600 2.401 1.486 1.00 72.56 173 ILE A CA 1
ATOM 1354 C C . ILE A 1 173 ? 15.230 1.294 2.342 1.00 72.56 173 ILE A C 1
ATOM 1356 O O . ILE A 1 173 ? 15.301 0.128 1.948 1.00 72.56 173 ILE A O 1
ATOM 1360 N N . GLN A 1 174 ? 15.741 1.673 3.512 1.00 65.94 174 GLN A N 1
ATOM 1361 C CA . GLN A 1 174 ? 16.578 0.797 4.342 1.00 65.94 174 GLN A CA 1
ATOM 1362 C C . GLN A 1 174 ? 15.814 -0.281 5.122 1.00 65.94 174 GLN A C 1
ATOM 1364 O O . GLN A 1 174 ? 16.437 -1.224 5.584 1.00 65.94 174 GLN A O 1
ATOM 1369 N N . TYR A 1 175 ? 14.491 -0.176 5.256 1.00 74.56 175 TYR A N 1
ATOM 1370 C CA . TYR A 1 175 ? 13.662 -1.065 6.089 1.00 74.56 175 TYR A CA 1
ATOM 1371 C C . TYR A 1 175 ? 12.772 -2.022 5.275 1.00 74.56 175 TYR A C 1
ATOM 1373 O O . TYR A 1 175 ? 11.980 -2.769 5.846 1.00 74.56 175 TYR A O 1
ATOM 1381 N N . VAL A 1 176 ? 12.908 -2.020 3.944 1.00 83.06 176 VAL A N 1
ATOM 1382 C CA . VAL A 1 176 ? 12.188 -2.924 3.038 1.00 83.06 176 VAL A CA 1
ATOM 1383 C C . VAL A 1 176 ? 13.194 -3.800 2.293 1.00 83.06 176 VAL A C 1
ATOM 1385 O O . VAL A 1 176 ? 14.181 -3.311 1.737 1.00 83.06 176 VAL A O 1
ATOM 1388 N N . ASN A 1 177 ? 12.954 -5.109 2.277 1.00 86.19 177 ASN A N 1
ATOM 1389 C CA . ASN A 1 177 ? 13.729 -6.065 1.491 1.00 86.19 177 ASN A CA 1
ATOM 1390 C C . ASN A 1 177 ? 13.481 -5.871 -0.018 1.00 86.19 177 ASN A C 1
ATOM 1392 O O . ASN A 1 177 ? 12.609 -5.113 -0.434 1.00 86.19 177 ASN A O 1
ATOM 1396 N N . ASP A 1 178 ? 14.259 -6.543 -0.861 1.00 88.06 178 ASP A N 1
ATOM 1397 C CA . ASP A 1 178 ? 14.172 -6.327 -2.314 1.00 88.06 178 ASP A CA 1
ATOM 1398 C C . ASP A 1 178 ? 12.804 -6.696 -2.901 1.00 88.06 178 ASP A C 1
ATOM 1400 O O . ASP A 1 178 ? 12.348 -6.031 -3.827 1.00 88.06 178 ASP A O 1
ATOM 1404 N N . ASP A 1 179 ? 12.124 -7.700 -2.340 1.00 85.81 179 ASP A N 1
ATOM 1405 C CA . ASP A 1 179 ? 10.792 -8.116 -2.793 1.00 85.81 179 ASP A CA 1
ATOM 1406 C C . ASP A 1 179 ? 9.747 -7.029 -2.497 1.00 85.81 179 ASP A C 1
ATOM 1408 O O . ASP A 1 179 ? 8.945 -6.668 -3.359 1.00 85.81 179 ASP A O 1
ATOM 1412 N N . GLY A 1 180 ? 9.798 -6.437 -1.300 1.00 86.56 180 GLY A N 1
ATOM 1413 C CA . GLY A 1 180 ? 8.949 -5.306 -0.935 1.00 86.56 180 GLY A CA 1
ATOM 1414 C C . GLY A 1 180 ? 9.285 -4.053 -1.744 1.00 86.56 180 GLY A C 1
ATOM 1415 O O . GLY A 1 180 ? 8.378 -3.385 -2.235 1.00 86.56 180 GLY A O 1
ATOM 1416 N N . LYS A 1 181 ? 10.574 -3.763 -1.987 1.00 90.06 181 LYS A N 1
ATOM 1417 C CA . LYS A 1 181 ? 10.983 -2.659 -2.873 1.00 90.06 181 LYS A CA 1
ATOM 1418 C C . LYS A 1 181 ? 10.423 -2.857 -4.278 1.00 90.06 181 LYS A C 1
ATOM 1420 O O . LYS A 1 181 ? 9.875 -1.918 -4.848 1.00 90.06 181 LYS A O 1
ATOM 1425 N N . TYR A 1 182 ? 10.527 -4.068 -4.823 1.00 90.88 182 TYR A N 1
ATOM 1426 C CA . TYR A 1 182 ? 9.978 -4.394 -6.135 1.00 90.88 182 TYR A CA 1
ATOM 1427 C C . TYR A 1 182 ? 8.474 -4.117 -6.162 1.00 90.88 182 TYR A C 1
ATOM 1429 O O . TYR A 1 182 ? 7.993 -3.390 -7.031 1.00 90.88 182 TYR A O 1
ATOM 1437 N N . PHE A 1 183 ? 7.748 -4.615 -5.159 1.00 89.94 183 PHE A N 1
ATOM 1438 C CA . PHE A 1 183 ? 6.305 -4.444 -5.056 1.00 89.94 183 PHE A CA 1
ATOM 1439 C C . PHE A 1 183 ? 5.870 -2.974 -4.962 1.00 89.94 183 PHE A C 1
ATOM 1441 O O . PHE A 1 183 ? 4.979 -2.541 -5.698 1.00 89.94 183 PHE A O 1
ATOM 1448 N N . ILE A 1 184 ? 6.508 -2.199 -4.080 1.00 90.94 184 ILE A N 1
ATOM 1449 C CA . ILE A 1 184 ? 6.205 -0.778 -3.871 1.00 90.94 184 ILE A CA 1
ATOM 1450 C C . ILE A 1 184 ? 6.426 -0.003 -5.165 1.00 90.94 184 ILE A C 1
ATOM 1452 O O . ILE A 1 184 ? 5.546 0.744 -5.584 1.00 90.94 184 ILE A O 1
ATOM 1456 N N . TRP A 1 185 ? 7.564 -0.204 -5.831 1.00 93.38 185 TRP A N 1
ATOM 1457 C CA . TRP A 1 185 ? 7.894 0.558 -7.033 1.00 93.38 185 TRP A CA 1
ATOM 1458 C C . TRP A 1 185 ? 7.067 0.161 -8.251 1.00 93.38 185 TRP A C 1
ATOM 1460 O O . TRP A 1 185 ? 6.673 1.043 -9.010 1.00 93.38 185 TRP A O 1
ATOM 1470 N N . MET A 1 186 ? 6.701 -1.115 -8.395 1.00 93.25 186 MET A N 1
ATOM 1471 C CA . MET A 1 186 ? 5.717 -1.531 -9.399 1.00 93.25 186 MET A CA 1
ATOM 1472 C C . MET A 1 186 ? 4.334 -0.917 -9.133 1.00 93.25 186 MET A C 1
ATOM 1474 O O . MET A 1 186 ? 3.662 -0.474 -10.063 1.00 93.25 186 MET A O 1
ATOM 1478 N N . SER A 1 187 ? 3.919 -0.834 -7.866 1.00 92.75 187 SER A N 1
ATOM 1479 C CA . SER A 1 187 ? 2.644 -0.213 -7.480 1.00 92.75 187 SER A CA 1
ATOM 1480 C C . SER A 1 187 ? 2.651 1.301 -7.700 1.00 92.75 187 SER A C 1
ATOM 1482 O O . SER A 1 187 ? 1.682 1.844 -8.223 1.00 92.75 187 SER A O 1
ATOM 1484 N N . ILE A 1 188 ? 3.759 1.977 -7.371 1.00 94.56 188 ILE A N 1
ATOM 1485 C CA . ILE A 1 188 ? 3.984 3.399 -7.667 1.00 94.56 188 ILE A CA 1
ATOM 1486 C C . ILE A 1 188 ? 3.939 3.640 -9.171 1.00 94.56 188 ILE A C 1
ATOM 1488 O O . ILE A 1 188 ? 3.272 4.569 -9.606 1.00 94.56 188 ILE A O 1
ATOM 1492 N N . LEU A 1 189 ? 4.613 2.807 -9.965 1.00 94.69 189 LEU A N 1
ATOM 1493 C CA . LEU A 1 189 ? 4.640 2.930 -11.418 1.00 94.69 189 LEU A CA 1
ATOM 1494 C C . LEU A 1 189 ? 3.236 2.791 -12.021 1.00 94.69 189 LEU A C 1
ATOM 1496 O O . LEU A 1 189 ? 2.829 3.621 -12.831 1.00 94.69 189 LEU A O 1
ATOM 1500 N N . HIS A 1 190 ? 2.476 1.782 -11.589 1.00 93.94 190 HIS A N 1
ATOM 1501 C CA . HIS A 1 190 ? 1.090 1.606 -12.014 1.00 93.94 190 HIS A CA 1
ATOM 1502 C C . HIS A 1 190 ? 0.219 2.803 -11.604 1.00 93.94 190 HIS A C 1
ATOM 1504 O O . HIS A 1 190 ? -0.497 3.358 -12.438 1.00 93.94 190 HIS A O 1
ATOM 1510 N N . TYR A 1 191 ? 0.306 3.239 -10.344 1.00 94.31 191 TYR A N 1
ATOM 1511 C CA . TYR A 1 191 ? -0.462 4.372 -9.823 1.00 94.31 191 TYR A CA 1
ATOM 1512 C C . TYR A 1 191 ? -0.099 5.689 -10.511 1.00 94.31 191 TYR A C 1
ATOM 1514 O O . TYR A 1 191 ? -0.976 6.493 -10.802 1.00 94.31 191 TYR A O 1
ATOM 1522 N N . TYR A 1 192 ? 1.178 5.916 -10.803 1.00 94.19 192 TYR A N 1
ATOM 1523 C CA . TYR A 1 192 ? 1.646 7.121 -11.482 1.00 94.19 192 TYR A CA 1
ATOM 1524 C C . TYR A 1 192 ? 1.057 7.244 -12.893 1.00 94.19 192 TYR A C 1
ATOM 1526 O O . TYR A 1 192 ? 0.707 8.341 -13.308 1.00 94.19 192 TYR A O 1
ATOM 1534 N N . VAL A 1 193 ? 0.882 6.119 -13.596 1.00 92.06 193 VAL A N 1
ATOM 1535 C CA . VAL A 1 193 ? 0.300 6.092 -14.947 1.00 92.06 193 VAL A CA 1
ATOM 1536 C C . VAL A 1 193 ? -1.232 6.104 -14.938 1.00 92.06 193 VAL A C 1
ATOM 1538 O O . VAL A 1 193 ? -1.849 6.724 -15.799 1.00 92.06 193 VAL A O 1
ATOM 1541 N N . THR A 1 194 ? -1.864 5.395 -14.002 1.00 91.44 194 THR A N 1
ATOM 1542 C CA . THR A 1 194 ? -3.317 5.124 -14.048 1.00 91.44 194 THR A CA 1
ATOM 1543 C C . THR A 1 194 ? -4.135 5.896 -13.020 1.00 91.44 194 THR A C 1
ATOM 1545 O O . THR A 1 194 ? -5.360 5.909 -13.108 1.00 91.44 194 THR A O 1
ATOM 1548 N N . HIS A 1 195 ? -3.480 6.501 -12.027 1.00 89.75 195 HIS A N 1
ATOM 1549 C CA . HIS A 1 195 ? -4.089 7.013 -10.794 1.00 89.75 195 HIS A CA 1
ATOM 1550 C C . HIS A 1 195 ? -4.884 5.962 -10.001 1.00 89.75 195 HIS A C 1
ATOM 1552 O O . HIS A 1 195 ? -5.737 6.308 -9.186 1.00 89.75 195 HIS A O 1
ATOM 1558 N N . ALA A 1 196 ? -4.583 4.678 -10.210 1.00 88.75 196 ALA A N 1
ATOM 1559 C CA . ALA A 1 196 ? -5.193 3.558 -9.509 1.00 88.75 196 ALA A CA 1
ATOM 1560 C C . ALA A 1 196 ? -4.135 2.535 -9.073 1.00 88.75 196 ALA A C 1
ATOM 1562 O O . ALA A 1 196 ? -3.082 2.379 -9.695 1.00 88.75 196 ALA A O 1
ATOM 1563 N N . LEU A 1 197 ? -4.412 1.811 -7.990 1.00 87.31 197 LEU A N 1
ATOM 1564 C CA . LEU A 1 197 ? -3.609 0.649 -7.609 1.00 87.31 197 LEU A CA 1
ATOM 1565 C C . LEU A 1 197 ? -3.998 -0.574 -8.457 1.00 87.31 197 LEU A C 1
ATOM 1567 O O . LEU A 1 197 ? -5.157 -0.681 -8.860 1.00 87.31 197 LEU A O 1
ATOM 1571 N N . PRO A 1 198 ? -3.075 -1.522 -8.696 1.00 85.31 198 PRO A N 1
ATOM 1572 C CA . PRO A 1 198 ? -3.411 -2.798 -9.322 1.00 85.31 198 PRO A CA 1
ATOM 1573 C C . PRO A 1 198 ? -4.234 -3.653 -8.342 1.00 85.31 198 PRO A C 1
ATOM 1575 O O . PRO A 1 198 ? -3.675 -4.406 -7.542 1.00 85.31 198 PRO A O 1
ATOM 1578 N N . GLU A 1 199 ? -5.563 -3.502 -8.368 1.00 78.56 199 GLU A N 1
ATOM 1579 C CA . GLU A 1 199 ? -6.471 -4.027 -7.335 1.00 78.56 199 GLU A CA 1
ATOM 1580 C C . GLU A 1 199 ? -6.324 -5.526 -7.086 1.00 78.56 199 GLU A C 1
ATOM 1582 O O . GLU A 1 199 ? -6.263 -5.922 -5.927 1.00 78.56 199 GLU A O 1
ATOM 1587 N N . ASP A 1 200 ? -6.203 -6.349 -8.129 1.00 78.31 200 ASP A N 1
ATOM 1588 C CA . ASP A 1 200 ? -6.082 -7.807 -7.986 1.00 78.31 200 ASP A CA 1
ATOM 1589 C C . ASP A 1 200 ? -4.835 -8.210 -7.190 1.00 78.31 200 ASP A C 1
ATOM 1591 O O . ASP A 1 200 ? -4.857 -9.150 -6.394 1.00 78.31 200 ASP A O 1
ATOM 1595 N N . VAL A 1 201 ? -3.746 -7.460 -7.361 1.00 79.00 201 VAL A N 1
ATOM 1596 C CA . VAL A 1 201 ? -2.477 -7.728 -6.685 1.00 79.00 201 VAL A CA 1
ATOM 1597 C C . VAL A 1 201 ? -2.478 -7.113 -5.289 1.00 79.00 201 VAL A C 1
ATOM 1599 O O . VAL A 1 201 ? -2.105 -7.767 -4.315 1.00 79.00 201 VAL A O 1
ATOM 1602 N N . CYS A 1 202 ? -2.941 -5.868 -5.155 1.00 76.06 202 CYS A N 1
ATOM 1603 C CA . CYS A 1 202 ? -3.040 -5.202 -3.860 1.00 76.06 202 CYS A CA 1
ATOM 1604 C C . CYS A 1 202 ? -4.107 -5.845 -2.960 1.00 76.06 202 CYS A C 1
ATOM 1606 O O . CYS A 1 202 ? -3.979 -5.773 -1.743 1.00 76.06 202 CYS A O 1
ATOM 1608 N N . ALA A 1 203 ? -5.125 -6.516 -3.507 1.00 72.19 203 ALA A N 1
ATOM 1609 C CA . ALA A 1 203 ? -6.114 -7.264 -2.734 1.00 72.19 203 ALA A CA 1
ATOM 1610 C C . ALA A 1 203 ? -5.464 -8.374 -1.901 1.00 72.19 203 ALA A C 1
ATOM 1612 O O . ALA A 1 203 ? -5.890 -8.605 -0.774 1.00 72.19 203 ALA A O 1
ATOM 1613 N N . ILE A 1 204 ? -4.392 -8.999 -2.395 1.00 68.81 204 ILE A N 1
ATOM 1614 C CA . ILE A 1 204 ? -3.627 -10.001 -1.637 1.00 68.81 204 ILE A CA 1
ATOM 1615 C C . ILE A 1 204 ? -3.013 -9.371 -0.380 1.00 68.81 204 ILE A C 1
ATOM 1617 O O . ILE A 1 204 ? -2.982 -10.006 0.672 1.00 68.81 204 ILE A O 1
ATOM 1621 N N . TRP A 1 205 ? -2.576 -8.114 -0.469 1.00 63.12 205 TRP A N 1
ATOM 1622 C CA . TRP A 1 205 ? -2.017 -7.361 0.656 1.00 63.12 205 TRP A CA 1
ATOM 1623 C C . TRP A 1 205 ? -3.087 -6.772 1.577 1.00 63.12 205 TRP A C 1
ATOM 1625 O O . TRP A 1 205 ? -2.885 -6.721 2.777 1.00 63.12 205 TRP A O 1
ATOM 1635 N N . MET A 1 206 ? -4.213 -6.316 1.026 1.00 63.97 206 MET A N 1
ATOM 1636 C CA . MET A 1 206 ? -5.209 -5.524 1.761 1.00 63.97 206 MET A CA 1
ATOM 1637 C C . MET A 1 206 ? -6.427 -6.323 2.240 1.00 63.97 206 MET A C 1
ATOM 1639 O O . MET A 1 206 ? -7.200 -5.806 3.038 1.00 63.97 206 MET A O 1
ATOM 1643 N N . ARG A 1 207 ? -6.666 -7.534 1.717 1.00 57.03 207 ARG A N 1
ATOM 1644 C CA . ARG A 1 207 ? -7.839 -8.366 2.063 1.00 57.03 207 ARG A CA 1
ATOM 1645 C C . ARG A 1 207 ? -7.479 -9.650 2.810 1.00 57.03 207 ARG A C 1
ATOM 1647 O O . ARG A 1 207 ? -8.375 -10.345 3.283 1.00 57.03 207 ARG A O 1
ATOM 1654 N N . SER A 1 208 ? -6.194 -9.979 2.920 1.00 52.44 208 SER A N 1
ATOM 1655 C CA . SER A 1 208 ? -5.741 -11.153 3.666 1.00 52.44 208 SER A CA 1
ATOM 1656 C C . SER A 1 208 ? -5.643 -10.806 5.149 1.00 52.44 208 SER A C 1
ATOM 1658 O O . SER A 1 208 ? -4.576 -10.430 5.620 1.00 52.44 208 SER A O 1
ATOM 1660 N N . LEU A 1 209 ? -6.754 -10.932 5.881 1.00 50.06 209 LEU A N 1
ATOM 1661 C CA . LEU A 1 209 ? -6.732 -10.879 7.345 1.00 50.06 209 LEU A CA 1
ATOM 1662 C C . LEU A 1 209 ? -5.809 -11.988 7.858 1.00 50.06 209 LEU A C 1
ATOM 1664 O O . LEU A 1 209 ? -6.078 -13.180 7.672 1.00 50.06 209 LEU A O 1
ATOM 1668 N N . VAL A 1 210 ? -4.705 -11.597 8.477 1.00 52.38 210 VAL A N 1
ATOM 1669 C CA . VAL A 1 210 ? -3.714 -12.527 9.013 1.00 52.38 210 VAL A CA 1
ATOM 1670 C C . VAL A 1 210 ? -4.124 -12.979 10.408 1.00 52.38 210 VAL A C 1
ATOM 1672 O O . VAL A 1 210 ? -4.571 -12.196 11.240 1.00 52.38 210 VAL A O 1
ATOM 1675 N N . LYS A 1 211 ? -4.062 -14.296 10.636 1.00 46.09 211 LYS A N 1
ATOM 1676 C CA . LYS A 1 211 ? -4.655 -14.945 11.820 1.00 46.09 211 LYS A CA 1
ATOM 1677 C C . LYS A 1 211 ? -3.925 -14.635 13.127 1.00 46.09 211 LYS A C 1
ATOM 1679 O O . LYS A 1 211 ? -4.490 -14.916 14.176 1.00 46.09 211 LYS A O 1
ATOM 1684 N N . ASP A 1 212 ? -2.697 -14.137 13.050 1.00 51.09 212 ASP A N 1
ATOM 1685 C CA . ASP A 1 212 ? -1.773 -13.926 14.168 1.00 51.09 212 ASP A CA 1
ATOM 1686 C C . ASP A 1 212 ? -1.047 -12.570 14.113 1.00 51.09 212 ASP A C 1
ATOM 1688 O O . ASP A 1 212 ? -0.168 -12.321 14.934 1.00 51.09 212 ASP A O 1
ATOM 1692 N N . GLY A 1 213 ? -1.362 -11.726 13.125 1.00 47.25 213 GLY A N 1
ATOM 1693 C CA . GLY A 1 213 ? -0.665 -10.458 12.914 1.00 47.25 213 GLY A CA 1
ATOM 1694 C C . GLY A 1 213 ? 0.655 -10.481 12.191 1.00 47.25 213 GLY A C 1
ATOM 1695 O O . GLY A 1 213 ? 1.291 -9.439 12.016 1.00 47.25 213 GLY A O 1
ATOM 1696 N N . SER A 1 214 ? 1.081 -11.655 11.736 1.00 52.16 214 SER A N 1
ATOM 1697 C CA . SER A 1 214 ? 2.206 -11.746 10.820 1.00 52.16 214 SER A CA 1
ATOM 1698 C C . SER A 1 214 ? 1.753 -11.350 9.414 1.00 52.16 214 SER A C 1
ATOM 1700 O O . SER A 1 214 ? 0.689 -11.776 8.988 1.00 52.16 214 SER A O 1
ATOM 1702 N N . PRO A 1 215 ? 2.506 -10.551 8.649 1.00 53.31 215 PRO A N 1
ATOM 1703 C CA . PRO A 1 215 ? 2.122 -10.236 7.276 1.00 53.31 215 PRO A CA 1
ATOM 1704 C C . PRO A 1 215 ? 2.106 -11.491 6.375 1.00 53.31 215 PRO A C 1
ATOM 1706 O O . PRO A 1 215 ? 2.878 -12.424 6.574 1.00 53.31 215 PRO A O 1
ATOM 1709 N N . SER A 1 216 ? 1.250 -11.517 5.343 1.00 56.50 216 SER A N 1
ATOM 1710 C CA . SER A 1 216 ? 1.124 -12.678 4.434 1.00 56.50 216 SER A CA 1
ATOM 1711 C C . SER A 1 216 ? 2.447 -13.028 3.731 1.00 56.50 216 SER A C 1
ATOM 1713 O O . SER A 1 216 ? 3.009 -12.183 3.044 1.00 56.50 216 SER A O 1
ATOM 1715 N N . HIS A 1 217 ? 2.921 -14.275 3.831 1.00 52.97 217 HIS A N 1
ATOM 1716 C CA . HIS A 1 217 ? 4.266 -14.664 3.371 1.00 52.97 217 HIS A CA 1
ATOM 1717 C C . HIS A 1 217 ? 4.382 -15.073 1.889 1.00 52.97 217 HIS A C 1
ATOM 1719 O O . HIS A 1 217 ? 5.484 -15.085 1.342 1.00 52.97 217 HIS A O 1
ATOM 1725 N N . ALA A 1 218 ? 3.281 -15.431 1.219 1.00 54.09 218 ALA A N 1
ATOM 1726 C CA . ALA A 1 218 ? 3.299 -15.875 -0.178 1.00 54.09 218 ALA A CA 1
ATOM 1727 C C . ALA A 1 218 ? 2.739 -14.775 -1.080 1.00 54.09 218 ALA A C 1
ATOM 1729 O O . ALA A 1 218 ? 1.530 -14.546 -1.119 1.00 54.09 218 ALA A O 1
ATOM 1730 N N . LYS A 1 219 ? 3.624 -14.080 -1.798 1.00 64.44 219 LYS A N 1
ATOM 1731 C CA . LYS A 1 219 ? 3.255 -12.899 -2.581 1.00 64.44 219 LYS A CA 1
ATOM 1732 C C . LYS A 1 219 ? 3.726 -13.045 -4.027 1.00 64.44 219 LYS A C 1
ATOM 1734 O O . LYS A 1 219 ? 4.929 -13.186 -4.248 1.00 64.44 219 LYS A O 1
ATOM 1739 N N . PRO A 1 220 ? 2.813 -13.051 -5.013 1.00 67.06 220 PRO A N 1
ATOM 1740 C CA . PRO A 1 220 ? 3.204 -13.213 -6.403 1.00 67.06 220 PRO A CA 1
ATOM 1741 C C . PRO A 1 220 ? 3.910 -11.952 -6.904 1.00 67.06 220 PRO A C 1
ATOM 1743 O O . PRO A 1 220 ? 3.461 -10.828 -6.670 1.00 67.06 220 PRO A O 1
ATOM 1746 N N . LEU A 1 221 ? 5.002 -12.149 -7.641 1.00 77.94 221 LEU A N 1
ATOM 1747 C CA . LEU A 1 221 ? 5.541 -11.103 -8.503 1.00 77.94 221 LEU A CA 1
ATOM 1748 C C . LEU A 1 221 ? 4.502 -10.777 -9.577 1.00 77.94 221 LEU A C 1
ATOM 1750 O O . LEU A 1 221 ? 3.848 -11.678 -10.105 1.00 77.94 221 LEU A O 1
ATOM 1754 N N . PHE A 1 222 ? 4.362 -9.497 -9.909 1.00 84.31 222 PHE A N 1
ATOM 1755 C CA . PHE A 1 222 ? 3.441 -9.048 -10.944 1.00 84.31 222 PHE A CA 1
ATOM 1756 C C . PHE A 1 222 ? 4.150 -8.135 -11.935 1.00 84.31 222 PHE A C 1
ATOM 1758 O O . PHE A 1 222 ? 5.079 -7.417 -11.582 1.00 84.31 222 PHE A O 1
ATOM 1765 N N . THR A 1 223 ? 3.686 -8.160 -13.179 1.00 84.62 223 THR A N 1
ATOM 1766 C CA . THR A 1 223 ? 4.114 -7.246 -14.241 1.00 84.62 223 THR A CA 1
ATOM 1767 C C . THR A 1 223 ? 2.914 -6.427 -14.702 1.00 84.62 223 THR A C 1
ATOM 1769 O O . THR A 1 223 ? 1.768 -6.799 -14.444 1.00 84.62 223 THR A O 1
ATOM 1772 N N . ILE A 1 224 ? 3.166 -5.290 -15.348 1.00 85.62 224 ILE A N 1
ATOM 1773 C CA . ILE A 1 224 ? 2.099 -4.413 -15.840 1.00 85.62 224 ILE A CA 1
ATOM 1774 C C . ILE A 1 224 ? 1.861 -4.702 -17.325 1.00 85.62 224 ILE A C 1
ATOM 1776 O O . ILE A 1 224 ? 2.782 -4.620 -18.141 1.00 85.62 224 ILE A O 1
ATOM 1780 N N . ASP A 1 225 ? 0.612 -5.004 -17.683 1.00 83.38 225 ASP A N 1
ATOM 1781 C CA . ASP A 1 225 ? 0.177 -5.071 -19.080 1.00 83.38 225 ASP A CA 1
ATOM 1782 C C . ASP A 1 225 ? -0.028 -3.654 -19.632 1.00 83.38 225 ASP A C 1
ATOM 1784 O O . ASP A 1 225 ? -1.112 -3.063 -19.562 1.00 83.38 225 ASP A O 1
ATOM 1788 N N . TRP A 1 226 ? 1.038 -3.097 -20.202 1.00 84.94 226 TRP A N 1
ATOM 1789 C CA . TRP A 1 226 ? 1.019 -1.766 -20.803 1.00 84.94 226 TRP A CA 1
ATOM 1790 C C . TRP A 1 226 ? 0.135 -1.663 -22.042 1.00 84.94 226 TRP A C 1
ATOM 1792 O O . TRP A 1 226 ? -0.375 -0.579 -22.327 1.00 84.94 226 TRP A O 1
ATOM 1802 N N . GLY A 1 227 ? -0.098 -2.774 -22.747 1.00 79.25 227 GLY A N 1
ATOM 1803 C CA . GLY A 1 227 ? -0.879 -2.789 -23.977 1.00 79.25 227 GLY A CA 1
ATOM 1804 C C . GLY A 1 227 ? -2.324 -2.366 -23.739 1.00 79.25 227 GLY A C 1
ATOM 1805 O O . GLY A 1 227 ? -2.869 -1.569 -24.502 1.00 79.25 227 GLY A O 1
ATOM 1806 N N . ASN A 1 228 ? -2.941 -2.859 -22.666 1.00 81.12 228 ASN A N 1
ATOM 1807 C CA . ASN A 1 228 ? -4.276 -2.428 -22.254 1.00 81.12 228 ASN A CA 1
ATOM 1808 C C . ASN A 1 228 ? -4.241 -1.157 -21.399 1.00 81.12 228 ASN A C 1
ATOM 1810 O O . ASN A 1 228 ? -5.095 -0.284 -21.576 1.00 81.12 228 ASN A O 1
ATOM 1814 N N . THR A 1 229 ? -3.246 -1.028 -20.518 1.00 84.44 229 THR A N 1
ATOM 1815 C CA . THR A 1 229 ? -3.135 0.106 -19.591 1.00 84.44 229 THR A CA 1
ATOM 1816 C C . THR A 1 229 ? -3.014 1.433 -20.336 1.00 84.44 229 THR A C 1
ATOM 1818 O O . THR A 1 229 ? -3.822 2.326 -20.108 1.00 84.44 229 THR A O 1
ATOM 1821 N N . LEU A 1 230 ? -2.096 1.548 -21.301 1.00 84.31 230 LEU A N 1
ATOM 1822 C CA . LEU A 1 230 ? -1.867 2.798 -22.039 1.00 84.31 230 LEU A CA 1
ATOM 1823 C C . LEU A 1 230 ? -2.972 3.116 -23.056 1.00 84.31 230 LEU A C 1
ATOM 1825 O O . LEU A 1 230 ? -3.155 4.272 -23.426 1.00 84.31 230 LEU A O 1
ATOM 1829 N N . LYS A 1 231 ? -3.745 2.111 -23.494 1.00 82.12 231 LYS A N 1
ATOM 1830 C CA . LYS A 1 231 ? -4.960 2.344 -24.296 1.00 82.12 231 LYS A CA 1
ATOM 1831 C C . LYS A 1 231 ? -6.059 3.012 -23.475 1.00 82.12 231 LYS A C 1
ATOM 1833 O O . LYS A 1 231 ? -6.776 3.855 -24.002 1.00 82.12 231 LYS A O 1
ATOM 1838 N N . ARG A 1 232 ? -6.221 2.599 -22.215 1.00 83.94 232 ARG A N 1
ATOM 1839 C CA . ARG A 1 232 ? -7.243 3.134 -21.297 1.00 83.94 232 ARG A CA 1
ATOM 1840 C C . ARG A 1 232 ? -6.796 4.425 -20.618 1.00 83.94 232 ARG A C 1
ATOM 1842 O O . ARG A 1 232 ? -7.627 5.286 -20.359 1.00 83.94 232 ARG A O 1
ATOM 1849 N N . HIS A 1 233 ? -5.494 4.561 -20.391 1.00 84.69 233 HIS A N 1
ATOM 1850 C CA . HIS A 1 233 ? -4.858 5.709 -19.757 1.00 84.69 233 HIS A CA 1
ATOM 1851 C C . HIS A 1 233 ? -3.745 6.247 -20.667 1.00 84.69 233 HIS A C 1
ATOM 1853 O O . HIS A 1 233 ? -2.568 5.953 -20.442 1.00 84.69 233 HIS A O 1
ATOM 1859 N N . PRO A 1 234 ? -4.091 6.995 -21.732 1.00 83.75 234 PRO A N 1
ATOM 1860 C CA . PRO A 1 234 ? -3.093 7.679 -22.540 1.00 83.75 234 PRO A CA 1
ATOM 1861 C C . PRO A 1 234 ? -2.312 8.668 -21.675 1.00 83.75 234 PRO A C 1
ATOM 1863 O O . PRO A 1 234 ? -2.900 9.472 -20.954 1.00 83.75 234 PRO A O 1
ATOM 1866 N N . VAL A 1 235 ? -0.990 8.609 -21.765 1.00 83.69 235 VAL A N 1
ATOM 1867 C CA . VAL A 1 235 ? -0.068 9.415 -20.957 1.00 83.69 235 VAL A CA 1
ATOM 1868 C C . VAL A 1 235 ? 0.595 10.498 -21.796 1.00 83.69 235 VAL A C 1
ATOM 1870 O O . VAL A 1 235 ? 0.827 10.326 -22.996 1.00 83.69 235 VAL A O 1
ATOM 1873 N N . ASP A 1 236 ? 0.916 11.618 -21.156 1.00 84.88 236 ASP A N 1
ATOM 1874 C CA . ASP A 1 236 ? 1.657 12.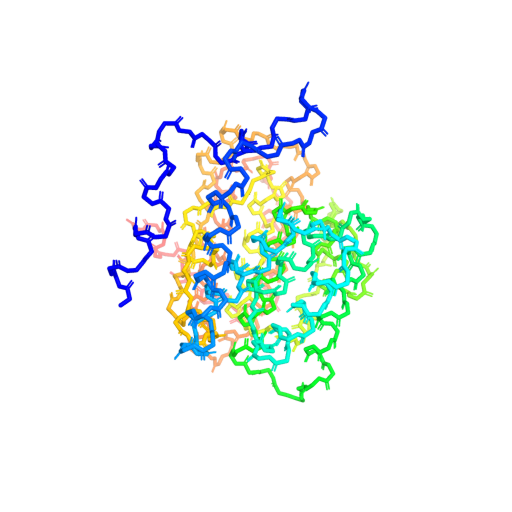714 -21.766 1.00 84.88 236 ASP A CA 1
ATOM 1875 C C . ASP A 1 236 ? 3.181 12.481 -21.723 1.00 84.88 236 ASP A C 1
ATOM 1877 O O . ASP A 1 236 ? 3.694 11.535 -21.121 1.00 84.88 236 ASP A O 1
ATOM 1881 N N . GLY A 1 237 ? 3.934 13.343 -22.413 1.00 82.00 237 GLY A N 1
ATOM 1882 C CA . GLY A 1 237 ? 5.397 13.253 -22.479 1.00 82.00 237 GLY A CA 1
ATOM 1883 C C . GLY A 1 237 ? 6.096 13.279 -21.107 1.00 82.00 237 GLY A C 1
ATOM 1884 O O . GLY A 1 237 ? 6.982 12.452 -20.886 1.00 82.00 237 GLY A O 1
ATOM 1885 N N . PRO A 1 238 ? 5.738 14.194 -20.186 1.00 85.62 238 PRO A N 1
ATOM 1886 C CA . PRO A 1 238 ? 6.259 14.195 -18.819 1.00 85.62 238 PRO A CA 1
ATOM 1887 C C . PRO A 1 238 ? 5.991 12.892 -18.054 1.00 85.62 238 PRO A C 1
ATOM 1889 O O . PRO A 1 238 ? 6.939 12.311 -17.526 1.00 85.62 238 PRO A O 1
ATOM 1892 N N . THR A 1 239 ? 4.762 12.367 -18.085 1.00 87.94 239 THR A N 1
ATOM 1893 C CA . THR A 1 239 ? 4.421 11.105 -17.407 1.00 87.94 239 THR A CA 1
ATOM 1894 C C . THR A 1 239 ? 5.183 9.923 -18.008 1.00 87.94 239 THR A C 1
ATOM 1896 O O . THR A 1 239 ? 5.686 9.063 -17.285 1.00 87.94 239 THR A O 1
ATOM 1899 N N . LEU A 1 240 ? 5.364 9.893 -19.333 1.00 85.31 240 LEU A N 1
ATOM 1900 C CA . LEU A 1 240 ? 6.211 8.894 -19.995 1.00 85.31 240 LEU A CA 1
ATOM 1901 C C . LEU A 1 240 ? 7.668 8.957 -19.516 1.00 85.31 240 LEU A C 1
ATOM 1903 O O . LEU A 1 240 ? 8.277 7.912 -19.262 1.00 85.31 240 LEU A O 1
ATOM 1907 N N . ARG A 1 241 ? 8.226 10.166 -19.362 1.00 83.88 241 ARG A N 1
ATOM 1908 C CA . ARG A 1 241 ? 9.584 10.362 -18.829 1.00 83.88 241 ARG A CA 1
ATOM 1909 C C . ARG A 1 241 ? 9.690 9.881 -17.388 1.00 83.88 241 ARG A C 1
ATOM 1911 O O . ARG A 1 241 ? 10.581 9.090 -17.091 1.00 83.88 241 ARG A O 1
ATOM 1918 N N . GLY A 1 242 ? 8.759 10.279 -16.523 1.00 88.31 242 GLY A N 1
ATOM 1919 C CA . GLY A 1 242 ? 8.730 9.839 -15.128 1.00 88.31 242 GLY A CA 1
ATOM 1920 C C . GLY A 1 242 ? 8.624 8.315 -14.989 1.00 88.31 242 GLY A C 1
ATOM 1921 O O . GLY A 1 242 ? 9.397 7.703 -14.252 1.00 88.31 242 GLY A O 1
ATOM 1922 N N . ALA A 1 243 ? 7.742 7.675 -15.765 1.00 90.44 243 ALA A N 1
ATOM 1923 C CA . ALA A 1 243 ? 7.595 6.218 -15.791 1.00 90.44 243 ALA A CA 1
ATOM 1924 C C . ALA A 1 243 ? 8.885 5.517 -16.253 1.00 90.44 243 ALA A C 1
ATOM 1926 O O . ALA A 1 243 ? 9.310 4.521 -15.662 1.00 90.44 243 ALA A O 1
ATOM 1927 N N . THR A 1 244 ? 9.555 6.078 -17.263 1.00 85.81 244 THR A N 1
ATOM 1928 C CA . THR A 1 244 ? 10.853 5.586 -17.744 1.00 85.81 244 THR A CA 1
ATOM 1929 C C . THR A 1 244 ? 11.935 5.719 -16.671 1.00 85.81 244 THR A C 1
ATOM 1931 O O . THR A 1 244 ? 12.679 4.770 -16.435 1.00 85.81 244 THR A O 1
ATOM 1934 N N . ASN A 1 245 ? 11.999 6.856 -15.975 1.00 86.69 245 ASN A N 1
ATOM 1935 C CA . ASN A 1 245 ? 12.964 7.102 -14.902 1.00 86.69 245 ASN A CA 1
ATOM 1936 C C . ASN A 1 245 ? 12.786 6.121 -13.730 1.00 86.69 245 ASN A C 1
ATOM 1938 O O . ASN A 1 245 ? 13.779 5.622 -13.190 1.00 86.69 245 ASN A O 1
ATOM 1942 N N . ILE A 1 246 ? 11.540 5.773 -13.379 1.00 91.69 246 ILE A N 1
ATOM 1943 C CA . ILE A 1 246 ? 11.242 4.712 -12.404 1.00 91.69 246 ILE A CA 1
ATOM 1944 C C . 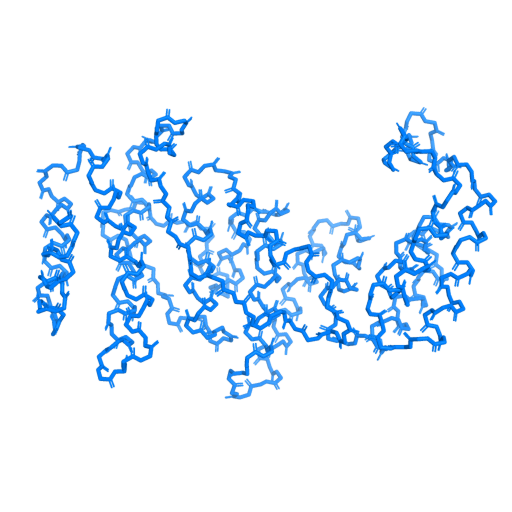ILE A 1 246 ? 11.802 3.370 -12.891 1.00 91.69 246 ILE A C 1
ATOM 1946 O O . ILE A 1 246 ? 12.590 2.743 -12.181 1.00 91.69 246 ILE A O 1
ATOM 1950 N N . LEU A 1 247 ? 11.450 2.946 -14.109 1.00 90.00 247 LEU A N 1
ATOM 1951 C CA . LEU A 1 247 ? 11.866 1.654 -14.665 1.00 90.00 247 LEU A CA 1
ATOM 1952 C C . LEU A 1 247 ? 13.388 1.522 -14.796 1.00 90.00 247 LEU A C 1
ATOM 1954 O O . LEU A 1 247 ? 13.944 0.479 -14.457 1.00 90.00 247 LEU A O 1
ATOM 1958 N N . LEU A 1 248 ? 14.074 2.578 -15.235 1.00 84.94 248 LEU A N 1
ATOM 1959 C CA . LEU A 1 248 ? 15.535 2.614 -15.323 1.00 84.94 248 LEU A CA 1
ATOM 1960 C C . LEU A 1 248 ? 16.192 2.549 -13.944 1.00 84.94 248 LEU A C 1
ATOM 1962 O O . LEU A 1 248 ? 17.164 1.818 -13.745 1.00 84.94 248 LEU A O 1
ATOM 1966 N N . SER A 1 249 ? 15.640 3.270 -12.968 1.00 87.94 249 SER A N 1
ATOM 1967 C CA . SER A 1 249 ? 16.132 3.224 -11.591 1.00 87.94 249 SER A CA 1
ATOM 1968 C C . SER A 1 249 ? 15.982 1.818 -11.005 1.00 87.94 249 SER A C 1
ATOM 1970 O O . SER A 1 249 ? 16.938 1.301 -10.422 1.00 87.94 249 SER A O 1
ATOM 1972 N N . MET A 1 250 ? 14.829 1.171 -11.228 1.00 90.50 250 MET A N 1
ATOM 1973 C CA . MET A 1 250 ? 14.579 -0.224 -10.847 1.00 90.50 250 MET A CA 1
ATOM 1974 C C . MET A 1 250 ? 15.551 -1.177 -11.533 1.00 90.50 250 MET A C 1
ATOM 1976 O O . MET A 1 250 ? 16.160 -2.008 -10.864 1.00 90.50 250 MET A O 1
ATOM 1980 N N . LEU A 1 251 ? 15.752 -1.028 -12.841 1.00 87.25 251 LEU A N 1
ATOM 1981 C CA . LEU A 1 251 ? 16.675 -1.854 -13.611 1.00 87.25 251 LEU A CA 1
ATOM 1982 C C . LEU A 1 251 ? 18.099 -1.764 -13.056 1.00 87.25 251 LEU A C 1
ATOM 1984 O O . LEU A 1 251 ? 18.742 -2.790 -12.851 1.00 87.25 251 LEU A O 1
ATOM 1988 N N . ARG A 1 252 ? 18.577 -0.554 -12.753 1.00 84.56 252 ARG A N 1
ATOM 1989 C CA . ARG A 1 252 ? 19.902 -0.348 -12.160 1.00 84.56 252 ARG A CA 1
ATOM 1990 C C . ARG A 1 252 ? 20.023 -1.012 -10.787 1.00 84.56 252 ARG A C 1
ATOM 1992 O O . ARG A 1 252 ? 21.012 -1.690 -10.524 1.00 84.56 252 ARG A O 1
ATOM 1999 N N . TYR A 1 253 ? 19.032 -0.823 -9.916 1.00 88.12 253 TYR A N 1
ATOM 2000 C CA . TYR A 1 253 ? 19.048 -1.383 -8.562 1.00 88.12 253 TYR A CA 1
ATOM 2001 C C . TYR A 1 253 ? 18.993 -2.913 -8.570 1.00 88.12 253 TYR A C 1
ATOM 2003 O O . TYR A 1 253 ? 19.892 -3.569 -8.046 1.00 88.12 253 TYR A O 1
ATOM 2011 N N . PHE A 1 254 ? 17.971 -3.495 -9.205 1.00 87.75 254 PHE A N 1
ATOM 2012 C CA . PHE A 1 254 ? 17.793 -4.948 -9.248 1.00 87.75 254 PHE A CA 1
ATOM 2013 C C . PHE A 1 254 ? 18.834 -5.634 -10.125 1.00 87.75 254 PHE A C 1
ATOM 2015 O O . PHE A 1 254 ? 19.202 -6.772 -9.846 1.00 87.75 254 PHE A O 1
ATOM 2022 N N . GLY A 1 255 ? 19.356 -4.935 -11.134 1.00 82.81 255 GLY A N 1
ATOM 2023 C CA . GLY A 1 255 ? 20.496 -5.396 -11.90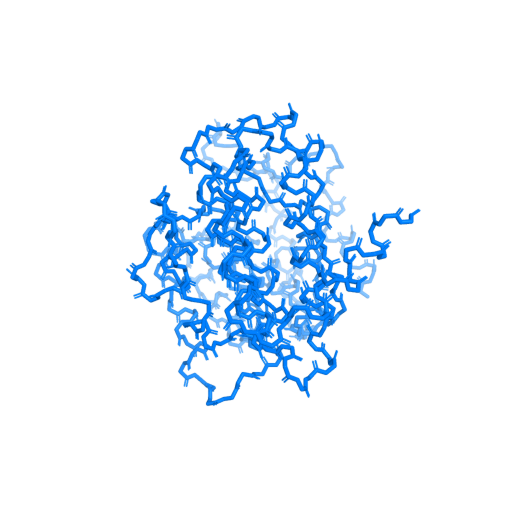8 1.00 82.81 255 GLY A CA 1
ATOM 2024 C C . GLY A 1 255 ? 21.712 -5.601 -11.015 1.00 82.81 255 GLY A C 1
ATOM 2025 O O . GLY A 1 255 ? 22.256 -6.699 -10.981 1.00 82.81 255 GLY A O 1
ATOM 2026 N N . ASN A 1 256 ? 22.076 -4.592 -10.218 1.00 83.00 256 ASN A N 1
ATOM 2027 C CA . ASN A 1 256 ? 23.171 -4.708 -9.253 1.00 83.00 256 ASN A CA 1
ATOM 2028 C C . ASN A 1 256 ? 22.898 -5.782 -8.188 1.00 83.00 256 ASN A C 1
ATOM 2030 O O . ASN A 1 256 ? 23.792 -6.559 -7.866 1.00 83.00 256 ASN A O 1
ATOM 2034 N N . ALA A 1 257 ? 21.666 -5.866 -7.674 1.00 82.75 257 ALA A N 1
ATOM 2035 C CA . ALA A 1 257 ? 21.284 -6.858 -6.667 1.00 82.75 257 ALA A CA 1
ATOM 2036 C C . ALA A 1 257 ? 21.332 -8.309 -7.185 1.00 82.75 257 ALA A C 1
ATOM 2038 O O . ALA A 1 257 ? 21.529 -9.235 -6.398 1.00 82.75 257 ALA A O 1
ATOM 2039 N N . ALA A 1 258 ? 21.152 -8.522 -8.492 1.00 81.88 258 ALA A N 1
ATOM 2040 C CA . ALA A 1 258 ? 21.207 -9.838 -9.126 1.00 81.88 258 ALA A CA 1
ATOM 2041 C C . ALA A 1 258 ? 22.637 -10.317 -9.433 1.00 81.88 258 ALA A C 1
ATOM 2043 O O . ALA A 1 258 ? 22.837 -11.516 -9.653 1.00 81.88 258 ALA A O 1
ATOM 2044 N N . ILE A 1 259 ? 23.640 -9.426 -9.413 1.00 74.62 259 ILE A N 1
ATOM 2045 C CA . ILE A 1 259 ? 25.043 -9.793 -9.653 1.00 74.62 259 ILE A CA 1
ATOM 2046 C C . ILE A 1 259 ? 25.489 -10.788 -8.576 1.00 74.62 259 ILE A C 1
ATOM 2048 O O . ILE A 1 259 ? 25.606 -10.459 -7.399 1.00 74.62 259 ILE A O 1
ATOM 2052 N N . GLY A 1 260 ? 25.731 -12.035 -8.986 1.00 64.69 260 GLY A N 1
ATOM 2053 C CA . GLY A 1 260 ? 26.155 -13.109 -8.084 1.00 64.69 260 GLY A CA 1
ATOM 2054 C C . GLY A 1 260 ? 25.065 -13.638 -7.141 1.00 64.69 260 GLY A C 1
ATOM 2055 O O . GLY A 1 260 ? 25.375 -14.471 -6.292 1.00 64.69 260 GLY A O 1
ATOM 2056 N N . ASN A 1 261 ? 23.801 -13.216 -7.289 1.00 76.31 261 ASN A N 1
ATOM 2057 C CA . ASN A 1 261 ? 22.691 -13.656 -6.439 1.00 76.31 261 ASN A CA 1
ATOM 2058 C C . ASN A 1 261 ? 21.503 -14.176 -7.265 1.00 76.31 261 ASN A C 1
ATOM 2060 O O . ASN A 1 261 ? 20.625 -13.426 -7.695 1.00 76.31 261 ASN A O 1
ATOM 2064 N N . VAL A 1 262 ? 21.449 -15.499 -7.446 1.00 76.06 262 VAL A N 1
ATOM 2065 C CA . VAL A 1 262 ? 20.417 -16.179 -8.251 1.00 76.06 262 VAL A CA 1
ATOM 2066 C C . VAL A 1 262 ? 19.003 -15.919 -7.721 1.00 76.06 262 VAL A C 1
ATOM 2068 O O . VAL A 1 262 ? 18.071 -15.786 -8.510 1.00 76.06 262 VAL A O 1
ATOM 2071 N N . ASN A 1 263 ? 18.844 -15.748 -6.406 1.00 76.19 263 ASN A N 1
ATOM 2072 C CA . ASN A 1 263 ? 17.539 -15.517 -5.782 1.00 76.19 263 ASN A CA 1
ATOM 2073 C C . ASN A 1 263 ? 16.927 -14.158 -6.158 1.00 76.19 263 ASN A C 1
ATOM 2075 O O . ASN A 1 263 ? 15.729 -13.964 -5.986 1.00 76.19 263 ASN A O 1
ATOM 2079 N N . LYS A 1 264 ? 17.726 -13.217 -6.679 1.00 80.88 264 LYS A N 1
ATOM 2080 C CA . LYS A 1 264 ? 17.272 -11.879 -7.091 1.00 80.88 264 LYS A CA 1
ATOM 2081 C C . LYS A 1 264 ? 17.002 -11.766 -8.591 1.00 80.88 264 LYS A C 1
ATOM 2083 O O . LYS A 1 264 ? 16.380 -10.797 -9.022 1.00 80.88 264 LYS A O 1
ATOM 2088 N N . LYS A 1 265 ? 17.378 -12.780 -9.382 1.00 77.62 265 LYS A N 1
ATOM 2089 C CA . LYS A 1 265 ? 17.097 -12.830 -10.826 1.00 77.62 265 LYS A CA 1
ATOM 2090 C C . LYS A 1 265 ? 15.604 -12.691 -11.170 1.00 77.62 265 LYS A C 1
ATOM 2092 O O . LYS A 1 265 ? 15.313 -11.948 -12.103 1.00 77.62 265 LYS A O 1
ATOM 2097 N N . PRO A 1 266 ? 14.648 -13.307 -10.442 1.00 84.19 266 PRO A N 1
ATOM 2098 C CA . PRO A 1 266 ? 13.225 -13.139 -10.748 1.00 84.19 266 PRO A CA 1
ATOM 2099 C C . PRO A 1 266 ? 12.745 -11.681 -10.685 1.00 84.19 266 PRO A C 1
ATOM 2101 O O . PRO A 1 266 ? 11.956 -11.263 -11.529 1.00 84.19 266 PRO A O 1
ATOM 2104 N N . LEU A 1 267 ? 13.263 -10.885 -9.739 1.00 87.31 267 LEU A N 1
ATOM 2105 C CA . LEU A 1 267 ? 12.928 -9.461 -9.614 1.00 87.31 267 LEU A CA 1
ATOM 2106 C C . LEU A 1 267 ? 13.419 -8.676 -10.833 1.00 87.31 267 LEU A C 1
ATOM 2108 O O . LEU A 1 267 ? 12.664 -7.909 -11.428 1.00 87.31 267 LEU A O 1
ATOM 2112 N N . LEU A 1 268 ? 14.663 -8.923 -11.251 1.00 83.81 268 LEU A N 1
ATOM 2113 C CA . LEU A 1 268 ? 15.242 -8.327 -12.454 1.00 83.81 268 LEU A CA 1
ATOM 2114 C C . LEU A 1 268 ? 14.446 -8.696 -13.717 1.00 83.81 268 LEU A C 1
ATOM 2116 O O . LEU A 1 268 ? 14.140 -7.816 -14.520 1.00 83.81 268 LEU A O 1
ATOM 2120 N N . ILE A 1 269 ? 14.068 -9.970 -13.873 1.00 81.06 269 ILE A N 1
ATOM 2121 C CA . ILE A 1 269 ? 13.237 -10.436 -14.996 1.00 81.06 269 ILE A CA 1
ATOM 2122 C C . ILE A 1 269 ? 11.900 -9.688 -15.012 1.00 81.06 269 ILE A C 1
ATOM 2124 O O . ILE A 1 269 ? 11.480 -9.204 -16.063 1.00 81.06 269 ILE A O 1
ATOM 2128 N N . GLY A 1 270 ? 11.256 -9.529 -13.853 1.00 83.44 270 GLY A N 1
ATOM 2129 C CA . GLY A 1 270 ? 10.011 -8.773 -13.732 1.00 83.44 270 GLY A CA 1
ATOM 2130 C C . GLY A 1 270 ? 10.150 -7.306 -14.161 1.00 83.44 270 GLY A C 1
ATOM 2131 O O . GLY A 1 270 ? 9.272 -6.779 -14.850 1.00 83.44 270 GLY A O 1
ATOM 2132 N N . VAL A 1 271 ? 11.260 -6.647 -13.806 1.00 87.62 271 VAL A N 1
ATOM 2133 C CA . VAL A 1 271 ? 11.553 -5.269 -14.244 1.00 87.62 271 VAL A CA 1
ATOM 2134 C C . VAL A 1 271 ? 11.772 -5.205 -15.754 1.00 87.62 271 VAL A C 1
ATOM 2136 O O . VAL A 1 271 ? 11.156 -4.378 -16.423 1.00 87.62 271 VAL A O 1
ATOM 2139 N N . LEU A 1 272 ? 12.605 -6.090 -16.304 1.00 81.19 272 LEU A N 1
ATOM 2140 C CA . LEU A 1 272 ? 12.911 -6.127 -17.736 1.00 81.19 272 LEU A CA 1
ATOM 2141 C C . LEU A 1 272 ? 11.670 -6.421 -18.580 1.00 81.19 272 LEU A C 1
ATOM 2143 O O . LEU A 1 272 ? 11.419 -5.718 -19.555 1.00 81.19 272 LEU A O 1
ATOM 2147 N N . SER A 1 273 ? 10.850 -7.393 -18.174 1.00 79.81 273 SER A N 1
ATOM 2148 C CA . SER A 1 273 ? 9.579 -7.703 -18.839 1.00 79.81 273 SER A CA 1
ATOM 2149 C C . SER A 1 273 ? 8.651 -6.487 -18.866 1.00 79.81 273 SER A C 1
ATOM 2151 O O . SER A 1 273 ? 8.070 -6.162 -19.901 1.00 79.81 273 SER A O 1
ATOM 2153 N N . THR A 1 274 ? 8.540 -5.777 -17.740 1.00 86.88 274 THR A N 1
ATOM 2154 C CA . THR A 1 274 ? 7.716 -4.565 -17.635 1.00 86.88 274 THR A CA 1
ATOM 2155 C C . THR A 1 274 ? 8.260 -3.448 -18.526 1.00 86.88 274 THR A C 1
ATOM 2157 O O . THR A 1 274 ? 7.490 -2.793 -19.223 1.00 86.88 274 THR A O 1
ATOM 2160 N N . LEU A 1 275 ? 9.578 -3.254 -18.556 1.00 84.50 275 LEU A N 1
ATOM 2161 C CA . LEU A 1 275 ? 10.249 -2.233 -19.359 1.00 84.50 275 LEU A CA 1
ATOM 2162 C C . LEU A 1 275 ? 10.155 -2.501 -20.870 1.00 84.50 275 LEU A C 1
ATOM 2164 O O . LEU A 1 275 ? 9.841 -1.595 -21.645 1.00 84.50 275 LEU A O 1
ATOM 2168 N N . PHE A 1 276 ? 10.389 -3.737 -21.311 1.00 79.19 276 PHE A N 1
ATOM 2169 C CA . PHE A 1 276 ? 10.250 -4.109 -22.720 1.00 79.19 276 PHE A CA 1
ATOM 2170 C C . PHE A 1 276 ? 8.798 -4.005 -23.190 1.00 79.19 276 PHE A C 1
ATOM 2172 O O . PHE A 1 276 ? 8.531 -3.452 -24.257 1.00 79.19 276 PHE A O 1
ATOM 2179 N N . SER A 1 277 ? 7.846 -4.446 -22.365 1.00 81.06 277 SER A N 1
ATOM 2180 C CA . SER A 1 277 ? 6.423 -4.247 -22.642 1.00 81.06 277 SER A CA 1
ATOM 2181 C C . SER A 1 277 ? 6.082 -2.751 -22.754 1.00 81.06 277 SER A C 1
ATOM 2183 O O . SER A 1 277 ? 5.468 -2.331 -23.737 1.00 81.06 277 SER A O 1
ATOM 2185 N N . PHE A 1 278 ? 6.575 -1.916 -21.831 1.00 84.25 278 PHE A N 1
ATOM 2186 C CA . PHE A 1 278 ? 6.330 -0.469 -21.827 1.00 84.25 278 PHE A CA 1
ATOM 2187 C C . PHE A 1 278 ? 6.849 0.207 -23.098 1.00 84.25 278 PHE A C 1
ATOM 2189 O O . PHE A 1 278 ? 6.108 0.912 -23.783 1.00 84.25 278 PHE A O 1
ATOM 2196 N N . THR A 1 279 ? 8.109 -0.053 -23.450 1.00 76.75 279 THR A N 1
ATOM 2197 C CA . THR A 1 279 ? 8.766 0.505 -24.644 1.00 76.75 279 THR A CA 1
ATOM 2198 C C . THR A 1 279 ? 8.105 0.044 -25.943 1.00 76.75 279 THR A C 1
ATOM 2200 O O . THR A 1 279 ? 7.919 0.848 -26.852 1.00 76.75 279 THR A O 1
ATOM 2203 N N . SER A 1 280 ? 7.642 -1.210 -26.019 1.00 73.88 280 SER A N 1
ATOM 2204 C CA . SER A 1 280 ? 6.905 -1.711 -27.191 1.00 73.88 280 SER A CA 1
ATOM 2205 C C . SER A 1 280 ? 5.573 -0.983 -27.433 1.00 73.88 280 SER A C 1
ATOM 2207 O O . SER A 1 280 ? 5.122 -0.855 -28.575 1.00 73.88 280 SER A O 1
ATOM 2209 N N . CYS A 1 281 ? 4.961 -0.464 -26.363 1.00 77.38 281 CYS A N 1
ATOM 2210 C CA . CYS A 1 281 ? 3.687 0.247 -26.403 1.00 77.38 281 CYS A CA 1
ATOM 2211 C C . CYS A 1 281 ? 3.843 1.774 -26.532 1.00 77.38 281 CYS A C 1
ATOM 2213 O O . CYS A 1 281 ? 2.870 2.461 -26.836 1.00 77.38 281 CYS A O 1
ATOM 2215 N N . THR A 1 282 ? 5.051 2.316 -26.346 1.00 72.00 282 THR A N 1
ATOM 2216 C CA . THR A 1 282 ? 5.334 3.762 -26.298 1.00 72.00 282 THR A CA 1
ATOM 2217 C C . THR A 1 282 ? 6.247 4.193 -27.452 1.00 72.00 282 THR A C 1
ATOM 2219 O O . THR A 1 282 ? 7.354 4.692 -27.266 1.00 72.00 282 THR A O 1
ATOM 2222 N N . LYS A 1 283 ? 5.748 4.043 -28.690 1.00 58.12 283 LYS A N 1
ATOM 2223 C CA . LYS A 1 283 ? 6.479 4.322 -29.950 1.00 58.12 283 LYS A CA 1
ATOM 2224 C C . LYS A 1 283 ? 7.058 5.745 -30.080 1.00 58.12 283 LYS A C 1
ATOM 2226 O O . LYS A 1 283 ? 7.922 5.979 -30.908 1.00 58.12 283 LYS A O 1
ATOM 2231 N N . CYS A 1 284 ? 6.618 6.707 -29.269 1.00 53.66 284 CYS A N 1
ATOM 2232 C CA . CYS A 1 284 ? 7.093 8.097 -29.309 1.00 53.66 284 CYS A CA 1
ATOM 2233 C C . CYS A 1 284 ? 8.524 8.288 -28.758 1.00 53.66 284 CYS A C 1
ATOM 2235 O O . CYS A 1 284 ? 9.062 9.389 -28.833 1.00 53.66 284 CYS A O 1
ATOM 2237 N N . TYR A 1 285 ? 9.139 7.245 -28.193 1.00 51.72 285 TYR A N 1
ATOM 2238 C CA . TYR A 1 285 ? 10.462 7.279 -27.555 1.00 51.72 285 TYR A CA 1
ATOM 2239 C C . TYR A 1 285 ? 11.601 6.820 -28.495 1.00 51.72 285 TYR A C 1
ATOM 2241 O O . TYR A 1 285 ? 12.629 6.292 -28.068 1.00 51.72 285 TYR A O 1
ATOM 2249 N N . ASP A 1 286 ? 11.411 7.047 -29.796 1.00 45.06 286 ASP A N 1
ATOM 2250 C CA . ASP A 1 286 ? 11.953 6.247 -30.903 1.00 45.06 286 ASP A CA 1
ATOM 2251 C C . ASP A 1 286 ? 13.465 6.362 -31.192 1.00 45.06 286 ASP A C 1
ATOM 2253 O O . ASP A 1 286 ? 13.949 5.777 -32.154 1.00 45.06 286 ASP A O 1
ATOM 2257 N N . LEU A 1 287 ? 14.267 7.056 -30.378 1.00 45.34 287 LEU A N 1
ATOM 2258 C CA . LEU A 1 287 ? 15.727 7.010 -30.571 1.00 45.34 287 LEU A CA 1
ATOM 2259 C C . LEU A 1 287 ? 16.523 7.382 -29.327 1.00 45.34 287 LEU A C 1
ATOM 2261 O O . LEU A 1 287 ? 17.429 6.652 -28.939 1.00 45.34 287 LEU A O 1
ATOM 2265 N N . ILE A 1 288 ? 16.187 8.492 -28.672 1.00 45.38 288 ILE A N 1
ATOM 2266 C CA . ILE A 1 288 ? 16.984 9.014 -27.551 1.00 45.38 288 ILE A CA 1
ATOM 2267 C C . ILE A 1 288 ? 16.789 8.157 -26.304 1.00 45.38 288 ILE A C 1
ATOM 2269 O O . ILE A 1 288 ? 17.756 7.791 -25.646 1.00 45.38 288 ILE A O 1
ATOM 2273 N N . GLY A 1 289 ? 15.550 7.769 -26.013 1.00 46.78 289 GLY A N 1
ATOM 2274 C CA . GLY A 1 289 ? 15.253 6.936 -24.860 1.00 46.78 289 GLY A CA 1
ATOM 2275 C C . GLY A 1 289 ? 15.689 5.488 -25.006 1.00 46.78 289 GLY A C 1
ATOM 2276 O O . GLY A 1 289 ? 16.239 4.934 -24.062 1.00 46.78 289 GLY A O 1
ATOM 2277 N N . THR A 1 290 ? 15.546 4.908 -26.200 1.00 50.12 290 THR A N 1
ATOM 2278 C CA . THR A 1 290 ? 16.147 3.611 -26.537 1.00 50.12 290 THR A CA 1
ATOM 2279 C C . THR A 1 290 ? 17.675 3.674 -26.442 1.00 50.12 290 THR A C 1
ATOM 2281 O O . THR A 1 290 ? 18.287 2.744 -25.933 1.00 50.12 290 THR A O 1
ATOM 2284 N N . SER A 1 291 ? 18.303 4.786 -26.843 1.00 43.09 291 SER A N 1
ATOM 2285 C CA . SER A 1 291 ? 19.756 4.982 -26.729 1.00 43.09 291 SER A CA 1
ATOM 2286 C C . SER A 1 291 ? 20.219 5.189 -25.278 1.00 43.09 291 SER A C 1
ATOM 2288 O O . SER A 1 291 ? 21.238 4.632 -24.889 1.00 43.09 291 SER A O 1
ATOM 2290 N N . LEU A 1 292 ? 19.448 5.890 -24.439 1.00 50.38 292 LEU A N 1
ATOM 2291 C CA . LEU A 1 292 ? 19.676 6.006 -22.987 1.00 50.38 292 LEU A CA 1
ATOM 2292 C C . LEU A 1 292 ? 19.515 4.658 -22.272 1.00 50.38 292 LEU A C 1
ATOM 2294 O O . LEU A 1 292 ? 20.349 4.299 -21.444 1.00 50.38 292 LEU A O 1
ATOM 2298 N N . LEU A 1 293 ? 18.483 3.890 -22.633 1.00 53.69 293 LEU A N 1
ATOM 2299 C CA . LEU A 1 293 ? 18.271 2.510 -22.190 1.00 53.69 293 LEU A CA 1
ATOM 2300 C C . LEU A 1 293 ? 19.473 1.628 -22.543 1.00 53.69 293 LEU A C 1
ATOM 2302 O O . LEU A 1 293 ? 20.029 0.967 -21.673 1.00 53.69 293 LEU A O 1
ATOM 2306 N N . ILE A 1 294 ? 19.913 1.674 -23.801 1.00 49.91 294 ILE A N 1
ATOM 2307 C CA . ILE A 1 294 ? 21.072 0.939 -24.318 1.00 49.91 294 ILE A CA 1
ATOM 2308 C C . ILE A 1 294 ? 22.370 1.384 -23.620 1.00 49.91 294 ILE A C 1
ATOM 2310 O O . ILE A 1 294 ? 23.150 0.541 -23.189 1.00 49.91 294 ILE A O 1
ATOM 2314 N N . GLN A 1 295 ? 22.596 2.685 -23.428 1.00 49.62 295 GLN A N 1
ATOM 2315 C CA . GLN A 1 295 ? 23.785 3.207 -22.743 1.00 49.62 295 GLN A CA 1
ATOM 2316 C C . GLN A 1 295 ? 23.844 2.802 -21.265 1.00 49.62 295 GLN A C 1
ATOM 2318 O O . GLN A 1 295 ? 24.926 2.480 -20.777 1.00 49.62 295 GLN A O 1
ATOM 2323 N N . GLN A 1 296 ? 22.711 2.768 -20.556 1.00 53.81 296 GLN A N 1
ATOM 2324 C CA . GLN A 1 296 ? 22.679 2.299 -19.166 1.00 53.81 296 GLN A CA 1
ATOM 2325 C C . GLN A 1 296 ? 22.785 0.774 -19.047 1.00 53.81 296 GLN A C 1
ATOM 2327 O O . GLN A 1 296 ? 23.413 0.286 -18.111 1.00 53.81 296 GLN A O 1
ATOM 2332 N N . LEU A 1 297 ? 22.251 0.021 -20.014 1.00 53.88 297 LEU A N 1
ATOM 2333 C CA . LEU A 1 297 ? 22.411 -1.435 -20.102 1.00 53.88 297 LEU A CA 1
ATOM 2334 C C . LEU A 1 297 ? 23.853 -1.852 -20.443 1.00 53.88 297 LEU A C 1
ATOM 2336 O O . LEU A 1 297 ? 24.318 -2.887 -19.973 1.00 53.88 297 LEU A O 1
ATOM 2340 N N . HIS A 1 298 ? 24.580 -1.047 -21.224 1.00 47.00 298 HIS A N 1
ATOM 2341 C CA . HIS A 1 298 ? 25.985 -1.293 -21.573 1.00 47.00 298 HIS A CA 1
ATOM 2342 C C . HIS A 1 298 ? 26.990 -0.860 -20.496 1.00 47.00 298 HIS A C 1
ATOM 2344 O O . HIS A 1 298 ? 28.171 -1.189 -20.610 1.00 47.00 298 HIS A O 1
ATOM 2350 N N . ALA A 1 299 ? 26.557 -0.141 -19.458 1.00 47.34 299 ALA A N 1
ATOM 2351 C CA . ALA A 1 299 ? 27.454 0.391 -18.436 1.00 47.34 299 ALA A CA 1
ATOM 2352 C C . ALA A 1 299 ? 27.913 -0.647 -17.387 1.00 47.34 299 ALA A C 1
ATOM 2354 O O . ALA A 1 299 ? 28.848 -0.362 -16.641 1.00 47.34 299 ALA A O 1
ATOM 2355 N N . THR A 1 300 ? 27.325 -1.849 -17.326 1.00 48.66 300 THR A N 1
ATOM 2356 C CA . THR A 1 300 ? 27.700 -2.896 -16.351 1.00 48.66 300 THR A CA 1
ATOM 2357 C C . THR A 1 300 ? 27.463 -4.325 -16.866 1.00 48.66 300 THR A C 1
ATOM 2359 O O . THR A 1 300 ? 26.868 -4.548 -17.916 1.00 48.66 300 THR A O 1
ATOM 2362 N N . SER A 1 301 ? 27.955 -5.308 -16.100 1.00 51.91 301 SER A N 1
ATOM 2363 C CA . SER A 1 301 ? 27.987 -6.774 -16.292 1.00 51.91 301 SER A CA 1
ATOM 2364 C C . SER A 1 301 ? 26.660 -7.498 -16.608 1.00 51.91 301 SER A C 1
ATOM 2366 O O . SER A 1 301 ? 26.611 -8.721 -16.536 1.00 51.91 301 SER A O 1
ATOM 2368 N N . LEU A 1 302 ? 25.590 -6.773 -16.937 1.00 50.22 302 LEU A N 1
ATOM 2369 C CA . LEU A 1 302 ? 24.237 -7.271 -17.210 1.00 50.22 302 LEU A CA 1
ATOM 2370 C C . LEU A 1 302 ? 23.948 -7.547 -18.690 1.00 50.22 302 LEU A C 1
ATOM 2372 O O . LEU A 1 302 ? 22.897 -8.100 -19.003 1.00 50.22 302 LEU A O 1
ATOM 2376 N N . ALA A 1 303 ? 24.859 -7.198 -19.603 1.00 56.88 303 ALA A N 1
ATOM 2377 C CA . ALA A 1 303 ? 24.641 -7.332 -21.047 1.00 56.88 303 ALA A CA 1
ATOM 2378 C C . ALA A 1 303 ? 24.235 -8.755 -21.488 1.00 56.88 303 ALA A C 1
ATOM 2380 O O . ALA A 1 303 ? 23.477 -8.906 -22.443 1.00 56.88 303 ALA A O 1
ATOM 2381 N N . GLN A 1 304 ? 24.712 -9.787 -20.784 1.00 54.66 304 GLN A N 1
ATOM 2382 C CA . GLN A 1 304 ? 24.444 -11.184 -21.123 1.00 54.66 304 GLN A CA 1
ATOM 2383 C C . GLN A 1 304 ? 23.074 -11.669 -20.617 1.00 54.66 304 GLN A C 1
ATOM 2385 O O . GLN A 1 304 ? 22.305 -12.200 -21.411 1.00 54.66 304 GLN A O 1
ATOM 2390 N N . ASP A 1 305 ? 22.709 -11.391 -19.356 1.00 50.56 305 ASP A N 1
ATOM 2391 C CA . ASP A 1 305 ? 21.366 -11.706 -18.830 1.00 50.56 305 ASP A CA 1
ATOM 2392 C C . ASP A 1 305 ? 20.264 -10.931 -19.596 1.00 50.56 305 ASP A C 1
ATOM 2394 O O . ASP A 1 305 ? 19.154 -11.426 -19.782 1.00 50.56 305 ASP A O 1
ATOM 2398 N N . VAL A 1 306 ? 20.569 -9.721 -20.083 1.00 53.38 306 VAL A N 1
ATOM 2399 C CA . VAL A 1 306 ? 19.647 -8.897 -20.886 1.00 53.38 306 VAL A CA 1
ATOM 2400 C C . VAL A 1 306 ? 19.383 -9.512 -22.261 1.00 53.38 306 VAL A C 1
ATOM 2402 O O . VAL A 1 306 ? 18.238 -9.499 -22.715 1.00 53.38 306 VAL A O 1
ATOM 2405 N N . GLU A 1 307 ? 20.404 -10.061 -22.925 1.00 54.03 307 GLU A N 1
ATOM 2406 C CA . GLU A 1 307 ? 20.208 -10.742 -24.209 1.00 54.03 307 GLU A CA 1
ATOM 2407 C C . GLU A 1 307 ? 19.495 -12.088 -24.062 1.00 54.03 307 GLU A C 1
ATOM 2409 O O . GLU A 1 307 ? 18.621 -12.388 -24.875 1.00 54.03 307 GLU A O 1
ATOM 2414 N N . ASP A 1 308 ? 19.766 -12.851 -23.001 1.00 48.94 308 ASP A N 1
ATOM 2415 C CA . ASP A 1 308 ? 19.051 -14.104 -22.726 1.00 48.94 308 ASP A CA 1
ATOM 2416 C C . ASP A 1 308 ? 17.544 -13.850 -22.512 1.00 48.94 308 ASP A C 1
ATOM 2418 O O . ASP A 1 308 ? 16.699 -14.502 -23.128 1.00 48.94 308 ASP A O 1
ATOM 2422 N N . ILE A 1 309 ? 17.187 -12.815 -21.742 1.00 48.44 309 ILE A N 1
ATOM 2423 C CA . ILE A 1 309 ? 15.786 -12.411 -21.528 1.00 48.44 309 ILE A CA 1
ATOM 2424 C C . ILE A 1 309 ? 15.148 -11.885 -22.824 1.00 48.44 309 ILE A C 1
ATOM 2426 O O . ILE A 1 309 ? 13.982 -12.172 -23.109 1.00 48.44 309 ILE A O 1
ATOM 2430 N N . ARG A 1 310 ? 15.897 -11.140 -23.650 1.00 47.34 310 ARG A N 1
ATOM 2431 C CA . ARG A 1 310 ? 15.405 -10.653 -24.950 1.00 47.34 310 ARG A CA 1
ATOM 2432 C C . ARG A 1 310 ? 15.125 -11.798 -25.928 1.00 47.34 310 ARG A C 1
ATOM 2434 O O . ARG A 1 310 ? 14.225 -11.675 -26.762 1.00 47.34 310 ARG A O 1
ATOM 2441 N N . LEU A 1 311 ? 15.893 -12.884 -25.860 1.00 46.34 311 LEU A N 1
ATOM 2442 C CA . LEU A 1 311 ? 15.692 -14.080 -26.677 1.00 46.34 311 LEU A CA 1
ATOM 2443 C C . LEU A 1 311 ? 14.478 -14.896 -26.215 1.00 46.34 311 LEU A C 1
ATOM 2445 O O . LEU A 1 311 ? 13.729 -15.377 -27.066 1.00 46.34 311 LEU A O 1
ATOM 2449 N N . ASP A 1 312 ? 14.242 -15.000 -24.906 1.00 39.19 312 ASP A N 1
ATOM 2450 C CA . ASP A 1 312 ? 13.079 -15.711 -24.361 1.00 39.19 312 ASP A CA 1
ATOM 2451 C C . ASP A 1 312 ? 11.753 -14.975 -24.604 1.00 39.19 312 ASP A C 1
ATOM 2453 O O . ASP A 1 312 ? 10.747 -15.619 -24.879 1.00 39.19 312 ASP A O 1
ATOM 2457 N N . LEU A 1 313 ? 11.751 -13.638 -24.618 1.00 38.25 313 LEU A N 1
ATOM 2458 C CA . LEU A 1 313 ? 10.564 -12.825 -24.937 1.00 38.25 313 LEU A CA 1
ATOM 2459 C C . LEU A 1 313 ? 10.183 -12.806 -26.432 1.00 38.25 313 LEU A C 1
ATOM 2461 O O . LEU A 1 313 ? 9.150 -12.246 -26.794 1.00 38.25 313 LEU A O 1
ATOM 2465 N N . LYS A 1 314 ? 11.020 -13.365 -27.317 1.00 36.47 314 LYS A N 1
ATOM 2466 C CA . LYS A 1 314 ? 10.736 -13.499 -28.761 1.00 36.47 314 LYS A CA 1
ATOM 2467 C C . LYS A 1 314 ? 10.122 -14.851 -29.147 1.00 36.47 314 LYS A C 1
ATOM 2469 O O . LYS A 1 314 ? 9.822 -15.038 -30.327 1.00 36.47 314 LYS A O 1
ATOM 2474 N N . LYS A 1 315 ? 9.989 -15.781 -28.199 1.00 34.16 315 LYS A N 1
ATOM 2475 C CA . LYS A 1 315 ? 9.245 -17.038 -28.364 1.00 34.16 315 LYS A CA 1
ATOM 2476 C C . LYS A 1 315 ? 7.791 -16.847 -27.957 1.00 34.16 315 LYS A C 1
ATOM 2478 O O . LYS A 1 315 ? 6.948 -17.513 -28.594 1.00 34.16 315 LYS A O 1
#

Foldseek 3Di:
DVPPVCVLCVVPPPPDDPCQLADVVVVLNGDPLVSLVVSLVVLVVVCVVQLQQLVSLLVNLVSCCSNQNLPGPSSVVSLVVSCVSQVLALSSLVSNLVSDPDPVVSLVSLLVVLVVLVVVDPDQDPQQQLSNLLSLLVCCVPVNDQSSQCSQQVHPGRDQDLDALDADALVSNPRHDPVSSLVNLQQSLLCLQQVDGPCVQCCQQVVPRDRRSRGDDDHDQDADQCQVSCVVRPDDSSSLSSSLNSLLNQLVVLVVVCVVPVVSVVSNLRSLVNNVSNCVNCCVCPPPSVVVVVVSCVPDPCVVVSVVSVVVVVD

Radius of gyration: 22.62 Å; chains: 1; bounding box: 58×36×58 Å